Protein AF-A0A1R3TN05-F1 (afdb_monomer_lite)

Secondary structure (DSSP, 8-state):
----------------HHHHHHHHHHHHHHHHHHHHHHHH-S-HHHHHGGGTTT-----STT-HHHHHHHHHHHHHHHHHHH-HHHHHHHHHSGGGTT-TT---TTSGGGGGHHHHHHHHHH--TTTHHHHHHHHHHHHHHHHTT--HHHHHHHHHHHHHHHS----------SSSHHHHHTT--TTEEEEEEEEEEE-TTS-EEEEEEEEEEEE--PPP--

Sequence (222 aa):
MRGPNRDQPSYVIKTSPRLLRAREQAFESSLVGRLTAVIEAQNLCSVLDPLRQKIRMPTVAADAAIIENLVVIYAISQVLKLDRDQWNQFCLSEHWLKHRNRPRTNSNDSDHALVFVLRYAVADKSASSLTKRLNGLLQPFWASEEKAEQVSGLIIEKLKKKQPSRSSSWKIADQPAANELELITHRTSVTVKAIVHKDAKGKTVFEVKEIVASEVLEPPLL

Foldseek 3Di:
DDDDDDDDDDDDPPPDPVNVVVVVVVLLVVLVVLLVCLVPDPECVVSLVVLAQVAFDDQALVPSVNLSSLLSLVSNLVCLLVPLVNVQRQQPDPLCPPPPPGDDSPDNCSLVSSLNSQCRSDSDPPSPVRSVVSCVLCVVCSVVVPDSSCSSVVSSVVRVVPPPPPCLVPPAPDDDVVVVVVVDDPFKDKDWDWDWDADPVRDTHIYTDDIDIDGRPDDPDD

pLDDT: mean 76.18, std 19.57, range [32.34, 97.81]

Radius of gyration: 25.96 Å; chains: 1; bounding box: 74×54×62 Å

Structure (mmCIF, N/CA/C/O backbone):
data_AF-A0A1R3TN05-F1
#
_entry.id   AF-A0A1R3TN05-F1
#
loop_
_atom_site.group_PDB
_atom_site.id
_atom_site.type_symbol
_atom_site.label_atom_id
_atom_site.label_alt_id
_atom_site.label_comp_id
_atom_site.label_asym_id
_atom_site.label_entity_id
_atom_site.label_seq_id
_atom_site.pdbx_PDB_ins_code
_atom_site.Cartn_x
_atom_site.Cartn_y
_atom_site.Cartn_z
_atom_site.occupancy
_atom_site.B_iso_or_equiv
_atom_site.auth_seq_id
_atom_site.auth_comp_id
_atom_site.auth_asym_id
_atom_site.auth_atom_id
_atom_site.pdbx_PDB_model_num
ATOM 1 N N . MET A 1 1 ? -53.891 22.411 21.232 1.00 39.34 1 MET A N 1
ATOM 2 C CA . MET A 1 1 ? -53.940 21.500 20.068 1.00 39.34 1 MET A CA 1
ATOM 3 C C . MET A 1 1 ? -52.757 20.545 20.153 1.00 39.34 1 MET A C 1
ATOM 5 O O . MET A 1 1 ? -51.626 21.009 20.179 1.00 39.34 1 MET A O 1
ATOM 9 N N . ARG A 1 2 ? -53.023 19.241 20.306 1.00 42.88 2 ARG A N 1
ATOM 10 C CA . ARG A 1 2 ? -52.023 18.159 20.267 1.00 42.88 2 ARG A CA 1
ATOM 11 C C . ARG A 1 2 ? -51.780 17.776 18.802 1.00 42.88 2 ARG A C 1
ATOM 13 O O . ARG A 1 2 ? -52.751 17.548 18.090 1.00 42.88 2 ARG A O 1
ATOM 20 N N . GLY A 1 3 ? -50.519 17.695 18.381 1.00 36.06 3 GLY A N 1
ATOM 21 C CA . GLY A 1 3 ? -50.086 17.080 17.118 1.00 36.06 3 GLY A CA 1
ATOM 22 C C . GLY A 1 3 ? -49.180 15.873 17.416 1.00 36.06 3 GLY A C 1
ATOM 23 O O . GLY A 1 3 ? -48.493 15.905 18.437 1.00 36.06 3 GLY A O 1
ATOM 24 N N . PRO A 1 4 ? -49.222 14.793 16.615 1.00 41.59 4 PRO A N 1
ATOM 25 C CA . PRO A 1 4 ? -48.886 13.451 17.081 1.00 41.59 4 PRO A CA 1
ATOM 26 C C . PRO A 1 4 ? -47.390 13.121 17.076 1.00 41.59 4 PRO A C 1
ATOM 28 O O . PRO A 1 4 ? -46.626 13.546 16.208 1.00 41.59 4 PRO A O 1
ATOM 31 N N . ASN A 1 5 ? -47.045 12.274 18.050 1.00 44.34 5 ASN A N 1
ATOM 32 C CA . ASN A 1 5 ? -45.866 11.419 18.127 1.00 44.34 5 ASN A CA 1
ATOM 33 C C . ASN A 1 5 ? -45.513 10.812 16.762 1.00 44.34 5 ASN A C 1
ATOM 35 O O . ASN A 1 5 ? -46.341 10.149 16.138 1.00 44.34 5 ASN A O 1
ATOM 39 N N . ARG A 1 6 ? -44.256 10.977 16.339 1.00 36.84 6 ARG A N 1
ATOM 40 C CA . ARG A 1 6 ? -43.618 10.077 15.376 1.00 36.84 6 ARG A CA 1
ATOM 41 C C . ARG A 1 6 ? -42.700 9.151 16.157 1.00 36.84 6 ARG A C 1
ATOM 43 O O . ARG A 1 6 ? -41.563 9.512 16.451 1.00 36.84 6 ARG A O 1
ATOM 50 N N . ASP A 1 7 ? -43.218 7.973 16.477 1.00 41.41 7 ASP A N 1
ATOM 51 C CA . ASP A 1 7 ? -42.421 6.838 16.923 1.00 41.41 7 ASP A CA 1
ATOM 52 C C . ASP A 1 7 ? -41.475 6.434 15.785 1.00 41.41 7 ASP A C 1
ATOM 54 O O . ASP A 1 7 ? -41.876 5.806 14.804 1.00 41.41 7 ASP A O 1
ATOM 58 N N . GLN A 1 8 ? -40.209 6.843 15.880 1.00 32.34 8 GLN A N 1
ATOM 59 C CA . GLN A 1 8 ? -39.142 6.239 15.090 1.00 32.34 8 GLN A CA 1
ATOM 60 C C . GLN A 1 8 ? -38.574 5.056 15.879 1.00 32.34 8 GLN A C 1
ATOM 62 O O . GLN A 1 8 ? -38.028 5.267 16.964 1.00 32.34 8 GLN A O 1
ATOM 67 N N . PRO A 1 9 ? -38.665 3.818 15.363 1.00 34.19 9 PRO A N 1
ATOM 68 C CA . PRO A 1 9 ? -38.023 2.680 16.001 1.00 34.19 9 PRO A CA 1
ATOM 69 C C . PRO A 1 9 ? -36.499 2.860 15.971 1.00 34.19 9 PRO A C 1
ATOM 71 O O . PRO A 1 9 ? -35.892 3.040 14.913 1.00 34.19 9 PRO A O 1
ATOM 74 N N . SER A 1 10 ? -35.876 2.819 17.149 1.00 35.16 10 SER A N 1
ATOM 75 C CA . SER A 1 10 ? -34.425 2.803 17.304 1.00 35.16 10 SER A CA 1
ATOM 76 C C . SER A 1 10 ? -33.901 1.394 17.012 1.00 35.16 10 SER A C 1
ATOM 78 O O . SER A 1 10 ? -34.086 0.450 17.778 1.00 35.16 10 SER A O 1
ATOM 80 N N . TYR A 1 11 ? -33.241 1.227 15.869 1.00 32.59 11 TYR A N 1
ATOM 81 C CA . TYR A 1 11 ? -32.602 -0.039 15.518 1.00 32.59 11 TYR A CA 1
ATOM 82 C C . TYR A 1 11 ? -31.241 -0.150 16.211 1.00 32.59 11 TYR A C 1
ATOM 84 O O . TYR A 1 11 ? -30.282 0.536 15.853 1.00 32.59 11 TYR A O 1
ATOM 92 N N . VAL A 1 12 ? -31.136 -1.048 17.191 1.00 36.22 12 VAL A N 1
ATOM 93 C CA . VAL A 1 12 ? -29.846 -1.509 17.716 1.00 36.22 12 VAL A CA 1
ATOM 94 C C . VAL A 1 12 ? -29.271 -2.507 16.713 1.00 36.22 12 VAL A C 1
ATOM 96 O O . VAL A 1 12 ? -29.692 -3.662 16.659 1.00 36.22 12 VAL A O 1
ATOM 99 N N . ILE A 1 13 ? -28.299 -2.079 15.908 1.00 36.19 13 ILE A N 1
ATOM 100 C CA . ILE A 1 13 ? -27.554 -2.985 15.027 1.00 36.19 13 ILE A CA 1
ATOM 101 C C . ILE A 1 13 ? -26.603 -3.811 15.905 1.00 36.19 13 ILE A C 1
ATOM 103 O O . ILE A 1 13 ? -25.453 -3.440 16.129 1.00 36.19 13 ILE A O 1
ATOM 107 N N . LYS A 1 14 ? -27.087 -4.940 16.435 1.00 39.91 14 LYS A N 1
ATOM 108 C CA . LYS A 1 14 ? -26.228 -5.977 17.020 1.00 39.91 14 LYS A CA 1
ATOM 109 C C . LYS A 1 14 ? -25.514 -6.686 15.869 1.00 39.91 14 LYS A C 1
ATOM 111 O O . LYS A 1 14 ? -26.060 -7.604 15.262 1.00 39.91 14 LYS A O 1
ATOM 116 N N . THR A 1 15 ? -24.301 -6.259 15.526 1.00 46.59 15 THR A N 1
ATOM 117 C CA . THR A 1 15 ? -23.458 -7.013 14.588 1.00 46.59 15 THR A CA 1
ATOM 118 C C . THR A 1 15 ? -23.100 -8.357 15.213 1.00 46.59 15 THR A C 1
ATOM 120 O O . THR A 1 15 ? -22.356 -8.417 16.189 1.00 46.59 15 THR A O 1
ATOM 123 N N . SER A 1 16 ? -23.664 -9.434 14.664 1.00 54.81 16 SER A N 1
ATOM 124 C CA . SER A 1 16 ? -23.419 -10.803 15.118 1.00 54.81 16 SER A CA 1
ATOM 125 C C . SER A 1 16 ? -21.923 -11.153 15.036 1.00 54.81 16 SER A C 1
ATOM 127 O O . SER A 1 16 ? -21.315 -10.932 13.984 1.00 54.81 1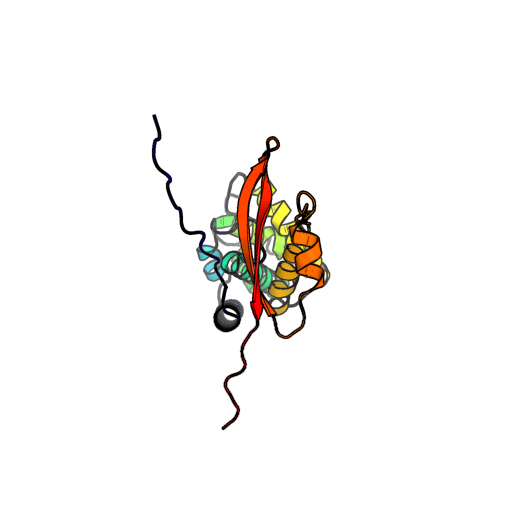6 SER A O 1
ATOM 129 N N . PRO A 1 17 ? -21.325 -11.765 16.077 1.00 61.34 17 PRO A N 1
ATOM 130 C CA . PRO A 1 17 ? -19.938 -12.241 16.052 1.00 61.34 17 PRO A CA 1
ATOM 131 C C . PRO A 1 17 ? -19.623 -13.172 14.872 1.00 61.34 17 PRO A C 1
ATOM 133 O O . PRO A 1 17 ? -18.497 -13.192 14.379 1.00 61.34 17 PRO A O 1
ATOM 136 N N . ARG A 1 18 ? -20.625 -13.909 14.372 1.00 57.47 18 ARG A N 1
ATOM 137 C CA . ARG A 1 18 ? -20.484 -14.760 13.179 1.00 57.47 18 ARG A CA 1
ATOM 138 C C . ARG A 1 18 ? -20.266 -13.942 11.903 1.00 57.47 18 ARG A C 1
ATOM 140 O O . ARG A 1 18 ? -19.459 -14.331 11.068 1.00 57.47 18 ARG A O 1
ATOM 147 N N . LEU A 1 19 ? -20.940 -12.798 11.776 1.00 62.56 19 LEU A N 1
ATOM 148 C CA . LEU A 1 19 ? -20.791 -11.900 10.626 1.00 62.56 19 LEU A CA 1
ATOM 149 C C . LEU A 1 19 ? -19.438 -11.182 10.636 1.00 62.56 19 LEU A C 1
ATOM 151 O O . LEU A 1 19 ? -18.873 -10.936 9.574 1.00 62.56 19 LEU A O 1
ATOM 155 N N . LEU A 1 20 ? -18.905 -10.875 11.823 1.00 61.31 20 LEU A N 1
ATOM 156 C CA . LEU A 1 20 ? -17.565 -10.300 11.965 1.00 61.31 20 LEU A CA 1
ATOM 157 C C . LEU A 1 20 ? -16.484 -11.288 11.507 1.00 61.31 20 LEU A C 1
ATOM 159 O O . LEU A 1 20 ? -15.690 -10.930 10.642 1.00 61.31 20 LEU A O 1
ATOM 163 N N . ARG A 1 21 ? -16.527 -12.546 11.973 1.00 67.00 21 ARG A N 1
ATOM 164 C CA . ARG A 1 21 ? -15.569 -13.581 11.538 1.00 67.00 21 ARG A CA 1
ATOM 165 C C . ARG A 1 21 ? -15.632 -13.866 10.039 1.00 67.00 21 ARG A C 1
ATOM 167 O O . ARG A 1 21 ? -14.596 -13.939 9.394 1.00 67.00 21 ARG A O 1
ATOM 174 N N . ALA A 1 22 ? -16.834 -13.998 9.473 1.00 66.12 22 ALA A N 1
ATOM 175 C CA . ALA A 1 22 ? -16.987 -14.238 8.037 1.00 66.12 22 ALA A CA 1
ATOM 176 C C . ALA A 1 22 ? -16.400 -13.089 7.199 1.00 66.12 22 ALA A C 1
ATOM 178 O O . ALA A 1 22 ? -15.800 -13.314 6.151 1.00 66.12 22 ALA A O 1
ATOM 179 N N . ARG A 1 23 ? -16.533 -11.847 7.682 1.00 65.94 23 ARG A N 1
ATOM 180 C CA . ARG A 1 23 ? -15.961 -10.666 7.033 1.00 65.94 23 ARG A CA 1
ATOM 181 C C . ARG A 1 23 ? -14.435 -10.621 7.136 1.00 65.94 23 ARG A C 1
ATOM 183 O O . ARG A 1 23 ? -13.794 -10.254 6.158 1.00 65.94 23 ARG A O 1
ATOM 190 N N . GLU A 1 24 ? -13.870 -10.979 8.284 1.00 70.94 24 GLU A N 1
ATOM 191 C CA . GLU A 1 24 ? -12.415 -11.082 8.477 1.00 70.94 24 GLU A CA 1
ATOM 192 C C . GLU A 1 24 ? -11.813 -12.162 7.566 1.00 70.94 24 GLU A C 1
ATOM 194 O O . GLU A 1 24 ? -10.861 -11.891 6.843 1.00 70.94 24 GLU A O 1
ATOM 199 N N . GLN A 1 25 ? -12.442 -13.336 7.480 1.00 72.50 25 GLN A N 1
ATOM 200 C CA . GLN A 1 25 ? -11.999 -14.414 6.586 1.00 72.50 25 GLN A CA 1
ATOM 201 C C . GLN A 1 25 ? -12.088 -14.036 5.101 1.00 72.50 25 GLN A C 1
ATOM 203 O O . GLN A 1 25 ? -11.191 -14.358 4.318 1.00 72.50 25 GLN A O 1
ATOM 208 N N . ALA A 1 26 ? -13.155 -13.338 4.696 1.00 71.62 26 ALA A N 1
ATOM 209 C CA . ALA A 1 26 ? -13.305 -12.851 3.326 1.00 71.62 26 ALA A CA 1
ATOM 210 C C . ALA A 1 26 ? -12.237 -11.803 2.969 1.00 71.62 26 ALA A C 1
ATOM 212 O O . ALA A 1 26 ? -11.702 -11.820 1.862 1.00 71.62 26 ALA A O 1
ATOM 213 N N . PHE A 1 27 ? -11.903 -10.924 3.916 1.00 75.25 27 PHE A N 1
ATOM 214 C CA . PHE A 1 27 ? -10.824 -9.947 3.780 1.00 75.25 27 PHE A CA 1
ATOM 215 C C . PHE A 1 27 ? -9.464 -10.628 3.613 1.00 75.25 27 PHE A C 1
ATOM 217 O O . PHE A 1 27 ? -8.733 -10.308 2.681 1.00 75.25 27 PHE A O 1
ATOM 224 N N . GLU A 1 28 ? -9.139 -11.595 4.471 1.00 75.50 28 GLU A N 1
ATOM 225 C CA . GLU A 1 28 ? -7.869 -12.325 4.401 1.00 75.50 28 GLU A CA 1
ATOM 226 C C . GLU A 1 28 ? -7.738 -13.084 3.079 1.00 75.50 28 GLU A C 1
ATOM 228 O O . GLU A 1 28 ? -6.718 -12.973 2.404 1.00 75.50 28 GLU A O 1
ATOM 233 N N . SER A 1 29 ? -8.801 -13.767 2.649 1.00 76.25 29 SER A N 1
ATOM 234 C CA . SER A 1 29 ? -8.817 -14.493 1.374 1.00 76.25 29 SER A CA 1
ATOM 235 C C . SER A 1 29 ? -8.650 -13.554 0.171 1.00 76.25 29 SER A C 1
ATOM 237 O O . SER A 1 29 ? -7.886 -13.852 -0.747 1.00 76.25 29 SER A O 1
ATOM 239 N N . SER A 1 30 ? -9.324 -12.395 0.191 1.00 87.00 30 SER A N 1
ATOM 240 C CA . SER A 1 30 ? -9.182 -11.343 -0.828 1.00 87.00 30 SER A CA 1
ATOM 241 C C . SER A 1 30 ? -7.752 -10.805 -0.876 1.00 87.00 30 SER A C 1
ATOM 243 O O . SER A 1 30 ? -7.142 -10.728 -1.944 1.00 87.00 30 SER A O 1
ATOM 245 N N . LEU A 1 31 ? -7.189 -10.463 0.285 1.00 88.06 31 LEU A N 1
ATOM 246 C CA . LEU A 1 31 ? -5.855 -9.890 0.388 1.00 88.06 31 LEU A CA 1
ATOM 247 C C . LEU A 1 31 ? -4.779 -10.870 -0.082 1.00 88.06 31 LEU A C 1
ATOM 249 O O . LEU A 1 31 ? -3.923 -10.475 -0.868 1.00 88.06 31 LEU A O 1
ATOM 253 N N . VAL A 1 32 ? -4.847 -12.136 0.338 1.00 89.00 32 VAL A N 1
ATOM 254 C CA . VAL A 1 32 ? -3.897 -13.176 -0.084 1.00 89.00 32 VAL A CA 1
ATOM 255 C C . VAL A 1 32 ? -3.900 -13.318 -1.603 1.00 89.00 32 VAL A C 1
ATOM 257 O O . VAL A 1 32 ? -2.842 -13.202 -2.213 1.00 89.00 32 VAL A O 1
ATOM 260 N N . GLY A 1 33 ? -5.073 -13.455 -2.234 1.00 90.00 33 GLY A N 1
ATOM 261 C CA . GLY A 1 33 ? -5.156 -13.568 -3.695 1.00 90.00 33 GLY A CA 1
ATOM 262 C C . GLY A 1 33 ? -4.562 -12.358 -4.424 1.00 90.00 33 GLY A C 1
ATOM 263 O O . GLY A 1 33 ? -3.902 -12.500 -5.453 1.00 90.00 33 GLY A O 1
ATOM 264 N N . ARG A 1 34 ? -4.729 -11.154 -3.868 1.00 91.38 34 ARG A N 1
ATOM 265 C CA . ARG A 1 34 ? -4.145 -9.931 -4.434 1.00 91.38 34 ARG A CA 1
ATOM 266 C C . ARG A 1 34 ? -2.637 -9.832 -4.228 1.00 91.38 34 ARG A C 1
ATOM 268 O O . ARG A 1 34 ? -1.963 -9.308 -5.106 1.00 91.38 34 ARG A O 1
ATOM 275 N N . LEU A 1 35 ? -2.108 -10.313 -3.105 1.00 92.25 35 LEU A N 1
ATOM 276 C CA . LEU A 1 35 ? -0.665 -10.371 -2.864 1.00 92.25 35 LEU A CA 1
ATOM 277 C C . LEU A 1 35 ? 0.005 -11.419 -3.757 1.00 92.25 35 LEU A C 1
ATOM 279 O O . LEU A 1 35 ? 1.049 -11.132 -4.336 1.00 92.25 35 LEU A O 1
ATOM 283 N N . THR A 1 36 ? -0.628 -12.574 -3.967 1.00 91.44 36 THR A N 1
ATOM 284 C CA . THR A 1 36 ? -0.182 -13.558 -4.964 1.00 91.44 36 THR A CA 1
ATOM 285 C C . THR A 1 36 ? -0.119 -12.933 -6.356 1.00 91.44 36 THR A C 1
ATOM 287 O O . THR A 1 36 ? 0.913 -13.023 -7.014 1.00 91.44 36 THR A O 1
ATOM 290 N N . ALA A 1 37 ? -1.154 -12.189 -6.762 1.00 91.50 37 ALA A N 1
ATOM 291 C CA . ALA A 1 37 ? -1.154 -11.486 -8.045 1.00 91.50 37 ALA A CA 1
ATOM 292 C C . ALA A 1 37 ? -0.028 -10.441 -8.175 1.00 91.50 37 ALA A C 1
ATOM 294 O O . ALA A 1 37 ? 0.436 -10.195 -9.282 1.00 91.50 37 ALA A O 1
ATOM 295 N N . VAL A 1 38 ? 0.425 -9.825 -7.074 1.00 93.25 38 VAL A N 1
ATOM 296 C CA . VAL A 1 38 ? 1.596 -8.927 -7.079 1.00 93.25 38 VAL A CA 1
ATOM 297 C C . VAL A 1 38 ? 2.883 -9.707 -7.340 1.00 93.25 38 VAL A C 1
ATOM 299 O O . VAL A 1 38 ? 3.709 -9.252 -8.122 1.00 93.25 38 VAL A O 1
ATOM 302 N N . ILE A 1 39 ? 3.051 -10.867 -6.704 1.00 91.31 39 ILE A N 1
ATOM 303 C CA . ILE A 1 39 ? 4.251 -11.706 -6.845 1.00 91.31 39 ILE A CA 1
ATOM 304 C C . ILE A 1 39 ? 4.341 -12.308 -8.253 1.00 91.31 39 ILE A C 1
ATOM 306 O O . ILE A 1 39 ? 5.420 -12.376 -8.830 1.00 91.31 39 ILE A O 1
ATOM 310 N N . GLU A 1 40 ? 3.209 -12.729 -8.816 1.00 92.50 40 GLU A N 1
ATOM 311 C CA . GLU A 1 40 ? 3.137 -13.355 -10.142 1.00 92.50 40 GLU A CA 1
ATOM 312 C C . GLU A 1 40 ? 3.124 -12.339 -11.297 1.00 92.50 40 GLU A C 1
ATOM 314 O O . GLU A 1 40 ? 3.243 -12.716 -12.467 1.00 92.50 40 GLU A O 1
ATOM 319 N N . ALA A 1 41 ? 2.960 -11.047 -11.001 1.00 91.88 41 ALA A N 1
ATOM 320 C CA . ALA A 1 41 ? 2.857 -10.022 -12.026 1.00 91.88 41 ALA A CA 1
ATOM 321 C C . ALA A 1 41 ? 4.178 -9.843 -12.781 1.00 91.88 41 ALA A C 1
ATOM 323 O O . ALA A 1 41 ? 5.196 -9.442 -12.226 1.00 91.88 41 ALA A O 1
ATOM 324 N N . GLN A 1 42 ? 4.119 -10.018 -14.101 1.00 89.81 42 GLN A N 1
ATOM 325 C CA . GLN A 1 42 ? 5.236 -9.697 -14.994 1.00 89.81 42 GLN A CA 1
ATOM 326 C C . GLN A 1 42 ? 5.478 -8.187 -15.117 1.00 89.81 42 GLN A C 1
ATOM 328 O O . GLN A 1 42 ? 6.584 -7.777 -15.459 1.00 89.81 42 GLN A O 1
ATOM 333 N N . ASN A 1 43 ? 4.456 -7.370 -14.843 1.00 92.12 43 ASN A N 1
ATOM 334 C CA . ASN A 1 43 ? 4.532 -5.914 -14.854 1.00 92.12 43 ASN A CA 1
ATOM 335 C C . ASN A 1 43 ? 3.676 -5.334 -13.721 1.00 92.12 43 ASN A C 1
ATOM 337 O O . ASN A 1 43 ? 2.446 -5.351 -13.776 1.00 92.12 43 ASN A O 1
ATOM 341 N N . LEU A 1 44 ? 4.312 -4.758 -12.704 1.00 94.25 44 LEU A N 1
ATOM 342 C CA . LEU A 1 44 ? 3.597 -4.206 -11.549 1.00 94.25 44 LEU A CA 1
ATOM 343 C C . LEU A 1 44 ? 2.727 -2.981 -11.877 1.00 94.25 44 LEU A C 1
ATOM 345 O O . LEU A 1 44 ? 1.785 -2.689 -11.134 1.00 94.25 44 LEU A O 1
ATOM 349 N N . CYS A 1 45 ? 2.961 -2.281 -12.994 1.00 93.50 45 CYS A N 1
ATOM 350 C CA . CYS A 1 45 ? 2.075 -1.196 -13.426 1.00 93.50 45 CYS A CA 1
ATOM 351 C C . CYS A 1 45 ? 0.658 -1.697 -13.729 1.00 93.50 45 CYS A C 1
ATOM 353 O O . CYS A 1 45 ? -0.294 -1.010 -13.365 1.00 93.50 45 CYS A O 1
ATOM 355 N N . SER A 1 46 ? 0.484 -2.906 -14.282 1.00 92.94 46 SER A N 1
ATOM 356 C CA . SER A 1 46 ? -0.858 -3.445 -14.562 1.00 92.94 46 SER A CA 1
ATOM 357 C C . SER A 1 46 ? -1.645 -3.762 -13.288 1.00 92.94 46 SER A C 1
ATOM 359 O O . SER A 1 46 ? -2.875 -3.758 -13.304 1.00 92.94 46 SER A O 1
ATOM 361 N N . VAL A 1 47 ? -0.950 -4.002 -12.172 1.00 93.94 47 VAL A N 1
ATOM 362 C CA . VAL A 1 47 ? -1.564 -4.171 -10.846 1.00 93.94 47 VAL A CA 1
ATOM 363 C C . VAL A 1 47 ? -1.873 -2.813 -10.202 1.00 93.94 47 VAL A C 1
ATOM 365 O O . VAL A 1 47 ? -2.880 -2.668 -9.503 1.00 93.94 47 VAL A O 1
ATOM 368 N N . LEU A 1 48 ? -1.043 -1.794 -10.452 1.00 92.81 48 LEU A N 1
ATOM 369 C CA . LEU A 1 48 ? -1.235 -0.434 -9.936 1.00 92.81 48 LEU A CA 1
ATOM 370 C C . LEU A 1 48 ? -2.316 0.358 -10.672 1.00 92.81 48 LEU A C 1
ATOM 372 O O . LEU A 1 48 ? -3.017 1.148 -10.038 1.00 92.81 48 LEU A O 1
ATOM 376 N N . ASP A 1 49 ? -2.461 0.187 -11.983 1.00 92.75 49 ASP A N 1
ATOM 377 C CA . ASP A 1 49 ? -3.385 0.980 -12.797 1.00 92.75 49 ASP A CA 1
ATOM 378 C C . ASP A 1 49 ? -4.838 0.929 -12.292 1.00 92.75 49 ASP A C 1
ATOM 380 O O . ASP A 1 49 ? -5.438 1.995 -12.118 1.00 92.75 49 ASP A O 1
ATOM 384 N N . PRO A 1 50 ? -5.402 -0.240 -11.923 1.00 91.94 50 PRO A N 1
ATOM 385 C CA . PRO A 1 50 ? -6.737 -0.315 -11.334 1.00 91.94 50 PRO A CA 1
ATOM 386 C C . PRO A 1 50 ? -6.892 0.433 -10.005 1.00 91.94 50 PRO A C 1
ATOM 388 O O . PRO A 1 50 ? -8.028 0.715 -9.613 1.00 91.94 50 PRO A O 1
ATOM 391 N N . LEU A 1 51 ? -5.794 0.725 -9.299 1.00 91.19 51 LEU A N 1
ATOM 392 C CA . LEU A 1 51 ? -5.774 1.444 -8.021 1.00 91.19 51 LEU A CA 1
ATOM 393 C C . LEU A 1 51 ? -5.662 2.956 -8.182 1.00 91.19 51 LEU A C 1
ATOM 395 O O . LEU A 1 51 ? -5.932 3.689 -7.225 1.00 91.19 51 LEU A O 1
ATOM 399 N N . ARG A 1 52 ? -5.298 3.433 -9.375 1.00 89.81 52 ARG A N 1
ATOM 400 C CA . ARG A 1 52 ? -5.107 4.859 -9.624 1.00 89.81 52 ARG A CA 1
ATOM 401 C C . ARG A 1 52 ? -6.373 5.645 -9.306 1.00 89.81 52 ARG A C 1
ATOM 403 O O . ARG A 1 52 ? -7.474 5.249 -9.676 1.00 89.81 52 ARG A O 1
ATOM 410 N N . GLN A 1 53 ? -6.206 6.753 -8.586 1.00 85.88 53 GLN A N 1
ATOM 411 C CA . GLN A 1 53 ? -7.272 7.674 -8.163 1.00 85.88 53 GLN A CA 1
ATOM 412 C C . GLN A 1 53 ? -8.343 7.064 -7.235 1.00 85.88 53 GLN A C 1
ATOM 414 O O . GLN A 1 53 ? -9.255 7.769 -6.808 1.00 85.88 53 GLN A O 1
ATOM 419 N N . LYS A 1 54 ? -8.231 5.782 -6.858 1.00 87.19 54 LYS A N 1
ATOM 420 C CA . LYS A 1 54 ? -9.129 5.118 -5.892 1.00 87.19 54 LYS A CA 1
ATOM 421 C C . LYS A 1 54 ? -8.592 5.147 -4.462 1.00 87.19 54 LYS A C 1
ATOM 423 O O . LYS A 1 54 ? -9.291 4.763 -3.524 1.00 87.19 54 LYS A O 1
ATOM 428 N N . ILE A 1 55 ? -7.348 5.587 -4.285 1.00 90.00 55 ILE A N 1
ATOM 429 C CA . ILE A 1 55 ? -6.698 5.645 -2.980 1.00 90.00 55 ILE A CA 1
ATOM 430 C C . ILE A 1 55 ? -7.124 6.900 -2.231 1.00 90.00 55 ILE A C 1
ATOM 432 O O . ILE A 1 55 ? -7.051 8.016 -2.738 1.00 90.00 55 ILE A O 1
ATOM 436 N N . ARG A 1 56 ? -7.513 6.709 -0.973 1.00 90.69 56 ARG A N 1
ATOM 437 C CA . ARG A 1 56 ? -7.803 7.779 -0.019 1.00 90.69 56 ARG A CA 1
ATOM 438 C C . ARG A 1 56 ? -7.264 7.396 1.355 1.00 90.69 56 ARG A C 1
ATOM 440 O O . ARG A 1 56 ? -6.915 6.244 1.593 1.00 90.69 56 ARG A O 1
ATOM 447 N N . MET A 1 57 ? -7.187 8.364 2.262 1.00 90.56 57 MET A N 1
ATOM 448 C CA . MET A 1 57 ? -6.763 8.093 3.635 1.00 90.56 57 MET A CA 1
ATOM 449 C C . MET A 1 57 ? -7.833 7.251 4.355 1.00 90.56 57 MET A C 1
ATOM 451 O O . MET A 1 57 ? -8.992 7.674 4.361 1.00 90.56 57 MET A O 1
ATOM 455 N N . PRO A 1 58 ? -7.484 6.117 4.989 1.00 90.62 58 PRO A N 1
ATOM 456 C CA . PRO A 1 58 ? -8.424 5.387 5.827 1.00 90.62 58 PRO A CA 1
ATOM 457 C C . PRO A 1 58 ? -8.767 6.236 7.055 1.00 90.62 58 PRO A C 1
ATOM 459 O O . PRO A 1 58 ? -7.890 6.843 7.680 1.00 90.62 58 PRO A O 1
ATOM 462 N N . THR A 1 59 ? -10.054 6.308 7.376 1.00 85.75 59 THR A N 1
ATOM 463 C CA . THR A 1 59 ? -10.574 7.123 8.485 1.00 85.75 59 THR A CA 1
ATOM 464 C C . THR A 1 59 ? -10.955 6.276 9.687 1.00 85.75 59 THR A C 1
ATOM 466 O O . THR A 1 59 ? -10.854 6.739 10.823 1.00 85.75 59 THR A O 1
ATOM 469 N N . VAL A 1 60 ? -11.345 5.025 9.447 1.00 85.88 60 VAL A N 1
ATOM 470 C CA . VAL A 1 60 ? -11.742 4.067 10.476 1.00 85.88 60 VAL A CA 1
ATOM 471 C C . VAL A 1 60 ? -11.180 2.685 10.167 1.00 85.88 60 VAL A C 1
ATOM 473 O O . VAL A 1 60 ? -10.928 2.340 9.018 1.00 85.88 60 VAL A O 1
ATOM 476 N N . ALA A 1 61 ? -11.035 1.854 11.199 1.00 82.69 61 ALA A N 1
ATOM 477 C CA . ALA A 1 61 ? -10.582 0.469 11.056 1.00 82.69 61 ALA A CA 1
ATOM 478 C C . ALA A 1 61 ? -11.501 -0.402 10.171 1.00 82.69 61 ALA A C 1
ATOM 480 O O . ALA A 1 61 ? -11.071 -1.434 9.674 1.00 82.69 61 ALA A O 1
ATOM 481 N N . ALA A 1 62 ? -12.756 0.011 9.965 1.00 81.00 62 ALA A N 1
ATOM 482 C CA . ALA A 1 62 ? -13.722 -0.697 9.126 1.00 81.00 62 ALA A CA 1
ATOM 483 C C . ALA A 1 62 ? -13.529 -0.466 7.612 1.00 81.00 62 ALA A C 1
ATOM 485 O O . ALA A 1 62 ? -14.218 -1.111 6.815 1.00 81.00 62 ALA A O 1
ATOM 486 N N . ASP A 1 63 ? -12.607 0.420 7.212 1.00 87.69 63 ASP A N 1
ATOM 487 C CA . ASP A 1 63 ? -12.295 0.764 5.818 1.00 87.69 63 ASP A CA 1
ATOM 488 C C . ASP A 1 63 ? -11.483 -0.344 5.103 1.00 87.69 63 ASP A C 1
ATOM 490 O O . ASP A 1 63 ? -10.454 -0.085 4.480 1.00 87.69 63 ASP A O 1
ATOM 494 N N . ALA A 1 64 ? -11.958 -1.588 5.181 1.00 86.81 64 ALA A N 1
ATOM 495 C CA . ALA A 1 64 ? -11.288 -2.803 4.717 1.00 86.81 64 ALA A CA 1
ATOM 496 C C . ALA A 1 64 ? -10.709 -2.676 3.295 1.00 86.81 64 ALA A C 1
ATOM 498 O O . ALA A 1 64 ? -9.501 -2.778 3.119 1.00 86.81 64 ALA A O 1
ATOM 499 N N . ALA A 1 65 ? -11.527 -2.316 2.302 1.00 89.50 65 ALA A N 1
ATOM 500 C CA . ALA A 1 65 ? -11.073 -2.195 0.913 1.00 89.50 65 ALA A CA 1
ATOM 501 C C . ALA A 1 65 ? -9.971 -1.133 0.709 1.00 89.50 65 ALA A C 1
ATOM 503 O O . ALA A 1 65 ? -9.089 -1.294 -0.134 1.00 89.50 65 ALA A O 1
ATOM 504 N N . ILE A 1 66 ? -9.998 -0.036 1.478 1.00 91.81 66 ILE A N 1
ATOM 505 C CA . ILE A 1 66 ? -8.951 0.996 1.414 1.00 91.81 66 ILE A CA 1
ATOM 506 C C . ILE A 1 66 ? -7.659 0.447 2.010 1.00 91.81 66 ILE A C 1
ATOM 508 O O . ILE A 1 66 ? -6.591 0.644 1.438 1.00 91.81 66 ILE A O 1
ATOM 512 N N . ILE A 1 67 ? -7.765 -0.237 3.150 1.00 93.31 67 ILE A N 1
ATOM 513 C CA . ILE A 1 67 ? -6.627 -0.842 3.839 1.00 93.31 67 ILE A CA 1
ATOM 514 C C . ILE A 1 67 ? -5.986 -1.908 2.943 1.00 93.31 67 ILE A C 1
ATOM 516 O O . ILE A 1 67 ? -4.777 -1.854 2.751 1.00 93.31 67 ILE A O 1
ATOM 520 N N . GLU A 1 68 ? -6.768 -2.784 2.304 1.00 93.38 68 GLU A N 1
ATOM 521 C CA . GLU A 1 68 ? -6.253 -3.750 1.316 1.00 93.38 68 GLU A CA 1
ATOM 522 C C . GLU A 1 68 ? -5.500 -3.054 0.182 1.00 93.38 68 GLU A C 1
ATOM 524 O O . GLU A 1 68 ? -4.392 -3.451 -0.164 1.00 93.38 68 GLU A O 1
ATOM 529 N N . ASN A 1 69 ? -6.064 -1.984 -0.386 1.00 94.81 69 ASN A N 1
ATOM 530 C CA . ASN A 1 69 ? -5.407 -1.250 -1.467 1.00 94.81 69 ASN A CA 1
ATOM 531 C C . ASN A 1 69 ? -4.074 -0.632 -1.029 1.00 94.81 69 ASN A C 1
ATOM 533 O O . ASN A 1 69 ? -3.124 -0.618 -1.809 1.00 94.81 69 ASN A O 1
ATOM 537 N N . LEU A 1 70 ? -3.988 -0.136 0.208 1.00 95.44 70 LEU A N 1
ATOM 538 C CA . LEU A 1 70 ? -2.736 0.375 0.764 1.00 95.44 70 LEU A CA 1
ATOM 539 C C . LEU A 1 70 ? -1.710 -0.732 0.993 1.00 95.44 70 LEU A C 1
ATOM 541 O O . LEU A 1 70 ? -0.529 -0.509 0.742 1.00 95.44 70 LEU A O 1
ATOM 545 N N . VAL A 1 71 ? -2.148 -1.911 1.431 1.00 96.25 71 VAL A N 1
ATOM 546 C CA . VAL A 1 71 ? -1.270 -3.073 1.609 1.00 96.25 71 VAL A CA 1
ATOM 547 C C . VAL A 1 71 ? -0.735 -3.557 0.264 1.00 96.25 71 VAL A C 1
ATOM 549 O O . VAL A 1 71 ? 0.459 -3.798 0.144 1.00 96.25 71 VAL A O 1
ATOM 552 N N . VAL A 1 72 ? -1.570 -3.610 -0.775 1.00 96.06 72 VAL A N 1
ATOM 553 C CA . VAL A 1 72 ? -1.122 -3.949 -2.135 1.00 96.06 72 VAL A CA 1
ATOM 554 C C . VAL A 1 72 ? -0.113 -2.924 -2.658 1.00 96.06 72 VAL A C 1
ATOM 556 O O . VAL A 1 72 ? 0.922 -3.307 -3.190 1.00 96.06 72 VAL A O 1
ATOM 559 N N . ILE A 1 73 ? -0.351 -1.626 -2.450 1.00 96.75 73 ILE A N 1
ATOM 560 C CA . ILE A 1 73 ? 0.622 -0.573 -2.792 1.00 96.75 73 ILE A CA 1
ATOM 561 C C . ILE A 1 73 ? 1.946 -0.770 -2.053 1.00 96.75 73 ILE A C 1
ATOM 563 O O . ILE A 1 73 ? 3.015 -0.617 -2.644 1.00 96.75 73 ILE A O 1
ATOM 567 N N . TYR A 1 74 ? 1.882 -1.106 -0.767 1.00 97.81 74 TYR A N 1
ATOM 568 C CA . TYR A 1 74 ? 3.060 -1.375 0.042 1.00 97.81 74 TYR A CA 1
ATOM 569 C C . TYR A 1 74 ? 3.832 -2.598 -0.479 1.00 97.81 74 TYR A C 1
ATOM 571 O O . TYR A 1 74 ? 5.036 -2.496 -0.697 1.00 97.81 74 TYR A O 1
ATOM 579 N N . ALA A 1 75 ? 3.144 -3.703 -0.781 1.00 97.19 75 ALA A N 1
ATOM 580 C CA . ALA A 1 75 ? 3.739 -4.910 -1.355 1.00 97.19 75 ALA A CA 1
ATOM 581 C C . ALA A 1 75 ? 4.431 -4.627 -2.695 1.00 97.19 75 ALA A C 1
ATOM 583 O O . ALA A 1 75 ? 5.595 -4.968 -2.879 1.00 97.19 75 ALA A O 1
ATOM 584 N N . ILE A 1 76 ? 3.754 -3.917 -3.602 1.00 97.56 76 ILE A N 1
ATOM 585 C CA . ILE A 1 76 ? 4.322 -3.502 -4.892 1.00 97.56 76 ILE A CA 1
ATOM 586 C C . ILE A 1 76 ? 5.583 -2.659 -4.681 1.00 97.56 76 ILE A C 1
ATOM 588 O O . ILE A 1 76 ? 6.574 -2.841 -5.380 1.00 97.56 76 ILE A O 1
ATOM 592 N N . SER A 1 77 ? 5.576 -1.769 -3.687 1.00 97.38 77 SER A N 1
ATOM 593 C CA . SER A 1 77 ? 6.749 -0.960 -3.349 1.00 97.38 77 SER A CA 1
ATOM 594 C C . SER A 1 77 ? 7.925 -1.821 -2.883 1.00 97.38 77 SER A C 1
ATOM 596 O O . SER A 1 77 ? 9.058 -1.537 -3.258 1.00 97.38 77 SER A O 1
ATOM 598 N N . GLN A 1 78 ? 7.671 -2.877 -2.101 1.00 96.44 78 GLN A N 1
ATOM 599 C CA . GLN A 1 78 ? 8.711 -3.814 -1.664 1.00 96.44 78 GLN A CA 1
ATOM 600 C C . GLN A 1 78 ? 9.300 -4.588 -2.842 1.00 96.44 78 GLN A C 1
ATOM 602 O O . GLN A 1 78 ? 10.522 -4.647 -2.963 1.00 96.44 78 GLN A O 1
ATOM 607 N N . VAL A 1 79 ? 8.459 -5.110 -3.742 1.00 96.00 79 VAL A N 1
ATOM 608 C CA . VAL A 1 79 ? 8.946 -5.796 -4.950 1.00 96.00 79 VAL A CA 1
ATOM 609 C C . VAL A 1 79 ? 9.790 -4.843 -5.792 1.00 96.00 79 VAL A C 1
ATOM 611 O O . VAL A 1 79 ? 10.900 -5.189 -6.161 1.00 96.00 79 VAL A O 1
ATOM 614 N N . LEU A 1 80 ? 9.339 -3.604 -6.001 1.00 95.62 80 LEU A N 1
ATOM 615 C CA . LEU A 1 80 ? 10.089 -2.589 -6.749 1.00 95.62 80 LEU A CA 1
ATOM 616 C C . LEU A 1 80 ? 11.423 -2.179 -6.103 1.00 95.62 80 LEU A C 1
ATOM 618 O O . LEU A 1 80 ? 12.331 -1.757 -6.814 1.00 95.62 80 LEU A O 1
ATOM 622 N N . LYS A 1 81 ? 11.557 -2.272 -4.775 1.00 95.06 81 LYS A N 1
ATOM 623 C CA . LYS A 1 81 ? 12.838 -2.042 -4.085 1.00 95.06 81 LYS A CA 1
ATOM 624 C C . LYS A 1 81 ? 13.831 -3.176 -4.365 1.00 95.06 81 LYS A C 1
ATOM 626 O O . LYS A 1 81 ? 15.025 -2.913 -4.478 1.00 95.06 81 LYS A O 1
ATOM 631 N N . LEU A 1 82 ? 13.343 -4.415 -4.445 1.00 93.38 82 LEU A N 1
ATOM 632 C CA . LEU A 1 82 ? 14.162 -5.630 -4.517 1.00 93.38 82 LEU A CA 1
ATOM 633 C C . LEU A 1 82 ? 14.433 -6.105 -5.954 1.00 93.38 82 LEU A C 1
ATOM 635 O O . LEU A 1 82 ? 15.499 -6.655 -6.223 1.00 93.38 82 LEU A O 1
ATOM 639 N N . ASP A 1 83 ? 13.490 -5.893 -6.868 1.00 94.12 83 ASP A N 1
ATOM 640 C CA . ASP A 1 83 ? 13.547 -6.331 -8.260 1.00 94.12 83 ASP A CA 1
ATOM 641 C C . ASP A 1 83 ? 13.861 -5.147 -9.186 1.00 94.12 83 ASP A C 1
ATOM 643 O O . ASP A 1 83 ? 13.042 -4.253 -9.433 1.00 94.12 83 ASP A O 1
ATOM 647 N N . ARG A 1 84 ? 15.085 -5.160 -9.723 1.00 92.69 84 ARG A N 1
ATOM 648 C CA . ARG A 1 84 ? 15.596 -4.108 -10.604 1.00 92.69 84 ARG A CA 1
ATOM 649 C C . ARG A 1 84 ? 14.867 -4.056 -11.945 1.00 92.69 84 ARG A C 1
ATOM 651 O O . ARG A 1 84 ? 14.718 -2.968 -12.503 1.00 92.69 84 ARG A O 1
ATOM 658 N N . ASP A 1 85 ? 14.419 -5.188 -12.471 1.00 93.44 85 ASP A N 1
ATOM 659 C CA . ASP A 1 85 ? 13.745 -5.232 -13.766 1.00 93.44 85 ASP A CA 1
ATOM 660 C C . ASP A 1 85 ? 12.336 -4.658 -13.643 1.00 93.44 85 ASP A C 1
ATOM 662 O O . ASP A 1 85 ? 11.947 -3.806 -14.450 1.00 93.44 85 ASP A O 1
ATOM 666 N N . GLN A 1 86 ? 11.620 -5.002 -12.570 1.00 95.25 86 GLN A N 1
ATOM 667 C CA . GLN A 1 86 ? 10.342 -4.367 -12.239 1.00 95.25 86 GLN A CA 1
ATOM 668 C C . GLN A 1 86 ? 10.508 -2.862 -11.994 1.00 95.25 86 GLN A C 1
ATOM 670 O O . GLN A 1 86 ? 9.712 -2.062 -12.496 1.00 95.25 86 GLN A O 1
ATOM 675 N N . TRP A 1 87 ? 11.565 -2.442 -11.287 1.00 96.12 87 TRP A N 1
ATOM 676 C CA . TRP A 1 87 ? 11.876 -1.021 -11.100 1.00 96.12 87 TRP A CA 1
ATOM 677 C C . TRP A 1 87 ? 12.094 -0.291 -12.426 1.00 96.12 87 TRP A C 1
ATOM 679 O O . TRP A 1 87 ? 11.552 0.800 -12.641 1.00 96.12 87 TRP A O 1
ATOM 689 N N . ASN A 1 88 ? 12.852 -0.896 -13.339 1.00 94.75 88 ASN A N 1
ATOM 690 C CA . ASN A 1 88 ? 13.121 -0.325 -14.651 1.00 94.75 88 ASN A CA 1
ATOM 691 C C . ASN A 1 88 ? 11.835 -0.160 -15.465 1.00 94.75 88 ASN A C 1
ATOM 693 O O . ASN A 1 88 ? 11.591 0.924 -16.000 1.00 94.75 88 ASN A O 1
ATOM 697 N N . GLN A 1 89 ? 10.985 -1.188 -15.509 1.00 94.31 89 GLN A N 1
ATOM 698 C CA . GLN A 1 89 ? 9.684 -1.113 -16.176 1.00 94.31 89 GLN A CA 1
ATOM 699 C C . GLN A 1 89 ? 8.805 -0.013 -15.571 1.00 94.31 89 GLN A C 1
ATOM 701 O O . GLN A 1 89 ? 8.240 0.807 -16.298 1.00 94.31 89 GLN A O 1
ATOM 706 N N . PHE A 1 90 ? 8.753 0.070 -14.239 1.00 95.69 90 PHE A N 1
ATOM 707 C CA . PHE A 1 90 ? 7.996 1.101 -13.537 1.00 95.69 90 PHE A CA 1
ATOM 708 C C . PHE A 1 90 ? 8.477 2.514 -13.891 1.00 95.69 90 PHE A C 1
ATOM 710 O O . PHE A 1 90 ? 7.650 3.386 -14.178 1.00 95.69 90 PHE A O 1
ATOM 717 N N . CYS A 1 91 ? 9.796 2.741 -13.935 1.00 94.62 91 CYS A N 1
ATOM 718 C CA . CYS A 1 91 ? 10.398 4.022 -14.323 1.00 94.62 91 CYS A CA 1
ATOM 719 C C . CYS A 1 91 ? 10.087 4.427 -15.767 1.00 94.62 91 CYS A C 1
ATOM 721 O O . CYS A 1 91 ? 9.943 5.618 -16.054 1.00 94.62 91 CYS A O 1
ATOM 723 N N . LEU A 1 92 ? 9.996 3.448 -16.667 1.00 93.25 92 LEU A N 1
ATOM 724 C CA . LEU A 1 92 ? 9.745 3.651 -18.094 1.00 93.25 92 LEU A CA 1
ATOM 725 C C . LEU A 1 92 ? 8.254 3.736 -18.448 1.00 93.25 92 LEU A C 1
ATOM 727 O O . LEU A 1 92 ? 7.925 4.010 -19.601 1.00 93.25 92 LEU A O 1
ATOM 731 N N . SER A 1 93 ? 7.350 3.542 -17.483 1.00 92.38 93 SER A N 1
ATOM 732 C CA . SER A 1 93 ? 5.910 3.622 -17.733 1.00 92.38 93 SER A CA 1
ATOM 733 C C . SER A 1 93 ? 5.482 4.991 -18.280 1.00 92.38 93 SER A C 1
ATOM 735 O O . SER A 1 93 ? 5.978 6.046 -17.867 1.00 92.38 93 SER A O 1
ATOM 737 N N . GLU A 1 94 ? 4.498 4.987 -19.187 1.00 90.94 94 GLU A N 1
ATOM 738 C CA . GLU A 1 94 ? 4.004 6.198 -19.863 1.00 90.94 94 GLU A CA 1
ATOM 739 C C . GLU A 1 94 ? 3.533 7.283 -18.888 1.00 90.94 94 GLU A C 1
ATOM 741 O O . GLU A 1 94 ? 3.630 8.480 -19.179 1.00 90.94 94 GLU A O 1
ATOM 746 N N . HIS A 1 95 ? 3.084 6.868 -17.698 1.00 89.00 95 HIS A N 1
ATOM 747 C CA . HIS A 1 95 ? 2.703 7.759 -16.609 1.00 89.00 95 HIS A CA 1
ATOM 748 C C . HIS A 1 95 ? 3.780 8.812 -16.323 1.00 89.00 95 HIS A C 1
ATOM 750 O O . HIS A 1 95 ? 3.459 9.974 -16.091 1.00 89.00 95 HIS A O 1
ATOM 756 N N . TRP A 1 96 ? 5.061 8.445 -16.376 1.00 90.56 96 TRP A N 1
ATOM 757 C CA . TRP A 1 96 ? 6.160 9.312 -15.961 1.00 90.56 96 TRP A CA 1
ATOM 758 C C . TRP A 1 96 ? 6.691 10.250 -17.049 1.00 90.56 96 TRP A C 1
ATOM 760 O O . TRP A 1 96 ? 7.486 11.141 -16.733 1.00 90.56 96 TRP A O 1
ATOM 770 N N . LEU A 1 97 ? 6.266 10.111 -18.310 1.00 86.00 97 LEU A N 1
ATOM 771 C CA . LEU A 1 97 ? 6.861 10.826 -19.450 1.00 86.00 97 LEU A CA 1
ATOM 772 C C . LEU A 1 97 ? 6.869 12.354 -19.283 1.00 86.00 97 LEU A C 1
ATOM 774 O O . LEU A 1 97 ? 7.824 13.009 -19.694 1.00 86.00 97 LEU A O 1
ATOM 778 N N . LYS A 1 98 ? 5.848 12.921 -18.629 1.00 84.00 98 LYS A N 1
ATOM 779 C CA . LYS A 1 98 ? 5.696 14.375 -18.416 1.00 84.00 98 LYS A CA 1
ATOM 780 C C . LYS A 1 98 ? 6.003 14.832 -16.983 1.00 84.00 98 LYS A C 1
ATOM 782 O O . LYS A 1 98 ? 5.759 15.986 -16.635 1.00 84.00 98 LYS A O 1
ATOM 787 N N . HIS A 1 99 ? 6.525 13.950 -16.129 1.00 85.19 99 HIS A N 1
ATOM 788 C CA . HIS A 1 99 ? 6.755 14.247 -14.715 1.00 85.19 99 HIS A CA 1
ATOM 789 C C . HIS A 1 99 ? 8.208 14.656 -14.452 1.00 85.19 99 HIS A C 1
ATOM 791 O O . HIS A 1 99 ? 9.127 13.851 -14.573 1.00 85.19 99 HIS A O 1
ATOM 797 N N . ARG A 1 100 ? 8.411 15.900 -13.991 1.00 83.12 100 ARG A N 1
ATOM 798 C CA . ARG A 1 100 ? 9.742 16.447 -13.652 1.00 83.12 100 ARG A CA 1
ATOM 799 C C . ARG A 1 100 ? 10.488 15.624 -12.591 1.00 83.12 100 ARG A C 1
ATOM 801 O O . ARG A 1 100 ? 11.695 15.452 -12.688 1.00 83.12 100 ARG A O 1
ATOM 808 N N . ASN A 1 101 ? 9.759 15.092 -11.608 1.00 85.88 101 ASN A N 1
ATOM 809 C CA . ASN A 1 101 ? 10.304 14.287 -10.509 1.00 85.88 101 ASN A CA 1
ATOM 810 C C . ASN A 1 101 ? 9.914 12.813 -10.677 1.00 85.88 101 ASN A C 1
ATOM 812 O O . ASN A 1 101 ? 9.278 12.246 -9.784 1.00 85.88 101 ASN A O 1
ATOM 816 N N . ARG A 1 102 ? 10.169 12.236 -11.852 1.00 90.25 102 ARG A N 1
ATOM 817 C CA . ARG A 1 102 ? 9.971 10.802 -12.101 1.00 90.25 102 ARG A CA 1
ATOM 818 C C . ARG A 1 102 ? 11.089 9.962 -11.460 1.00 90.25 102 ARG A C 1
ATOM 820 O O . ARG A 1 102 ? 12.197 10.490 -11.332 1.00 90.25 102 ARG A O 1
ATOM 827 N N . PRO A 1 103 ? 10.816 8.704 -11.074 1.00 93.25 103 PRO A N 1
ATOM 828 C CA . PRO A 1 103 ? 11.864 7.781 -10.643 1.00 93.25 103 PRO A CA 1
ATOM 829 C C . PRO A 1 103 ? 12.851 7.514 -11.792 1.00 93.25 103 PRO A C 1
ATOM 831 O O . PRO A 1 103 ? 12.491 7.651 -12.968 1.00 93.25 103 PRO A O 1
ATOM 834 N N . ARG A 1 104 ? 14.106 7.183 -11.467 1.00 93.12 104 ARG A N 1
ATOM 835 C CA . ARG A 1 104 ? 15.149 6.892 -12.465 1.00 93.12 104 ARG A CA 1
ATOM 836 C C . ARG A 1 104 ? 15.664 5.460 -12.320 1.00 93.12 104 ARG A C 1
ATOM 838 O O . ARG A 1 104 ? 15.747 4.916 -11.226 1.00 93.12 104 ARG A O 1
ATOM 845 N N . THR A 1 105 ? 16.062 4.877 -13.447 1.00 89.06 105 THR A N 1
ATOM 846 C CA . THR A 1 105 ? 16.522 3.480 -13.557 1.00 89.06 105 THR A CA 1
ATOM 847 C C . THR A 1 105 ? 17.917 3.237 -12.968 1.00 89.06 105 THR A C 1
ATOM 849 O O . THR A 1 105 ? 18.222 2.137 -12.522 1.00 89.06 105 THR A O 1
ATOM 852 N N . ASN A 1 106 ? 18.772 4.267 -12.959 1.00 79.56 106 ASN A N 1
ATOM 853 C CA . ASN A 1 106 ? 20.183 4.174 -12.556 1.00 79.56 106 ASN A CA 1
ATOM 854 C C . ASN A 1 106 ? 20.487 4.874 -11.217 1.00 79.56 106 ASN A C 1
ATOM 856 O O . ASN A 1 106 ? 21.649 5.135 -10.919 1.00 79.56 106 ASN A O 1
ATOM 860 N N . SER A 1 107 ? 19.466 5.252 -10.447 1.00 75.19 107 SER A N 1
ATOM 861 C CA . SER A 1 107 ? 19.617 5.901 -9.139 1.00 75.19 107 SER A CA 1
ATOM 862 C C . SER A 1 107 ? 19.181 4.968 -8.013 1.00 75.19 107 SER A C 1
ATOM 864 O O . SER A 1 107 ? 18.383 4.059 -8.226 1.00 75.19 107 SER A O 1
ATOM 866 N N . ASN A 1 108 ? 19.605 5.278 -6.785 1.00 86.50 108 ASN A N 1
ATOM 867 C CA . ASN A 1 108 ? 19.084 4.669 -5.552 1.00 86.50 108 ASN A CA 1
ATOM 868 C C . ASN A 1 108 ? 17.641 5.134 -5.235 1.00 86.50 108 ASN A C 1
ATOM 870 O O . ASN A 1 108 ? 17.207 5.174 -4.085 1.00 86.50 108 ASN A O 1
ATOM 874 N N . ASP A 1 109 ? 16.874 5.543 -6.251 1.00 89.88 109 ASP A N 1
ATOM 875 C CA . ASP A 1 109 ? 15.478 5.942 -6.084 1.00 89.88 109 ASP A CA 1
ATOM 876 C C . ASP A 1 109 ? 14.590 4.735 -5.733 1.00 89.88 109 ASP A C 1
ATOM 878 O O . ASP A 1 109 ? 13.507 4.936 -5.181 1.00 89.88 109 ASP A O 1
ATOM 882 N N . SER A 1 110 ? 15.043 3.499 -5.989 1.00 89.94 110 SER A N 1
ATOM 883 C CA . SER A 1 110 ? 14.353 2.267 -5.579 1.00 89.94 110 SER A CA 1
ATOM 884 C C . SER A 1 110 ? 14.230 2.144 -4.054 1.00 89.94 110 SER A C 1
ATOM 886 O O . SER A 1 110 ? 13.212 1.659 -3.562 1.00 89.94 110 SER A O 1
ATOM 888 N N . ASP A 1 111 ? 15.168 2.702 -3.277 1.00 91.19 111 ASP A N 1
ATOM 889 C CA . ASP A 1 111 ? 15.048 2.800 -1.809 1.00 91.19 111 ASP A CA 1
ATOM 890 C C . ASP A 1 111 ? 13.855 3.673 -1.379 1.00 91.19 111 ASP A C 1
ATOM 892 O O . ASP A 1 111 ? 13.310 3.539 -0.278 1.00 91.19 111 ASP A O 1
ATOM 896 N N . HIS A 1 112 ? 13.410 4.548 -2.283 1.00 93.50 112 HIS A N 1
ATOM 897 C CA . HIS A 1 112 ? 12.273 5.446 -2.126 1.00 93.50 112 HIS A CA 1
ATOM 898 C C . HIS A 1 112 ? 11.038 4.961 -2.904 1.00 93.50 112 HIS A C 1
ATOM 900 O O . HIS A 1 112 ? 10.103 5.745 -3.111 1.00 93.50 112 HIS A O 1
ATOM 906 N N . ALA A 1 113 ? 11.004 3.686 -3.323 1.00 95.69 113 ALA A N 1
ATOM 907 C CA . ALA A 1 113 ? 9.931 3.105 -4.132 1.00 95.69 113 ALA A CA 1
ATOM 908 C C . ALA A 1 113 ? 8.539 3.423 -3.571 1.00 95.69 113 ALA A C 1
ATOM 910 O O . ALA A 1 113 ? 7.670 3.865 -4.323 1.00 95.69 113 ALA A O 1
ATOM 911 N N . LEU A 1 114 ? 8.353 3.327 -2.249 1.00 96.81 114 LEU A N 1
ATOM 912 C CA . LEU A 1 114 ? 7.082 3.633 -1.585 1.00 96.81 114 LEU A CA 1
ATOM 913 C C . LEU A 1 114 ? 6.508 5.004 -1.971 1.00 96.81 114 LEU A C 1
ATOM 915 O O . LEU A 1 114 ? 5.327 5.126 -2.305 1.00 96.81 114 LEU A O 1
ATOM 919 N N . VAL A 1 115 ? 7.338 6.049 -1.967 1.00 94.75 115 VAL A N 1
ATOM 920 C CA . VAL A 1 115 ? 6.893 7.409 -2.296 1.00 94.75 115 VAL A CA 1
ATOM 921 C C . VAL A 1 115 ? 6.485 7.498 -3.764 1.00 94.75 115 VAL A C 1
ATOM 923 O O . VAL A 1 115 ? 5.481 8.137 -4.087 1.00 94.75 115 VAL A O 1
ATOM 926 N N . PHE A 1 116 ? 7.237 6.870 -4.668 1.00 95.00 116 PHE A N 1
ATOM 927 C CA . PHE A 1 116 ? 6.926 6.905 -6.096 1.00 95.00 116 PHE A CA 1
ATOM 928 C C . PHE A 1 116 ? 5.667 6.109 -6.437 1.00 95.00 116 PHE A C 1
ATOM 930 O O . PHE A 1 116 ? 4.838 6.611 -7.197 1.00 95.00 116 PHE A O 1
ATOM 937 N N . VAL A 1 117 ? 5.468 4.938 -5.832 1.00 95.88 117 VAL A N 1
ATOM 938 C CA . VAL A 1 117 ? 4.253 4.132 -6.011 1.00 95.88 117 VAL A CA 1
ATOM 939 C C . VAL A 1 117 ? 3.030 4.859 -5.457 1.00 95.88 117 VAL A C 1
ATOM 941 O O . VAL A 1 117 ? 1.997 4.912 -6.120 1.00 95.88 117 VAL A O 1
ATOM 944 N N . LEU A 1 118 ? 3.136 5.508 -4.293 1.00 94.94 118 LEU A N 1
ATOM 945 C CA . LEU A 1 118 ? 2.044 6.331 -3.763 1.00 94.94 118 LEU A CA 1
ATOM 946 C C . LEU A 1 118 ? 1.695 7.489 -4.703 1.00 94.94 118 LEU A C 1
ATOM 948 O O . LEU A 1 118 ? 0.519 7.742 -4.957 1.00 94.94 118 LEU A O 1
ATOM 952 N N . ARG A 1 119 ? 2.697 8.176 -5.263 1.00 92.62 119 ARG A N 1
ATOM 953 C CA . ARG A 1 119 ? 2.469 9.250 -6.246 1.00 92.62 119 ARG A CA 1
ATOM 954 C C . ARG A 1 119 ? 1.789 8.726 -7.506 1.00 92.62 119 ARG A C 1
ATOM 956 O O . ARG A 1 119 ? 0.868 9.375 -8.003 1.00 92.62 119 ARG A O 1
ATOM 963 N N . TYR A 1 120 ? 2.222 7.560 -7.975 1.00 92.88 120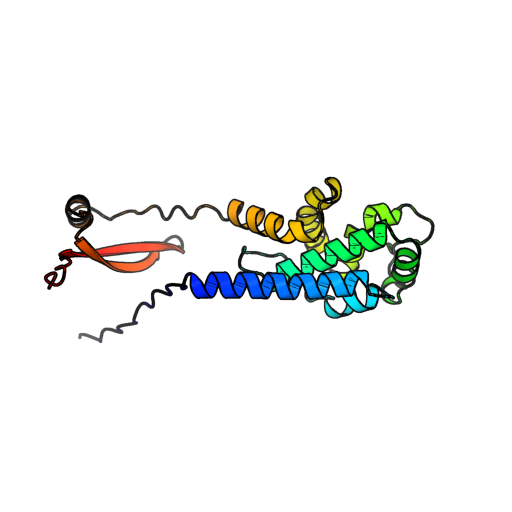 TYR A N 1
ATOM 964 C CA . TYR A 1 120 ? 1.629 6.871 -9.112 1.00 92.88 120 TYR A CA 1
ATOM 965 C C . TYR A 1 120 ? 0.157 6.533 -8.847 1.00 92.88 120 TYR A C 1
ATOM 967 O O . TYR A 1 120 ? -0.710 6.874 -9.646 1.00 92.88 120 TYR A O 1
ATOM 975 N N . ALA A 1 121 ? -0.148 5.928 -7.695 1.00 92.69 121 ALA A N 1
ATOM 976 C CA . ALA A 1 121 ? -1.496 5.497 -7.337 1.00 92.69 121 ALA A CA 1
ATOM 977 C C . ALA A 1 121 ? -2.447 6.667 -7.030 1.00 92.69 121 ALA A C 1
ATOM 979 O O . ALA A 1 121 ? -3.639 6.591 -7.320 1.00 92.69 121 ALA A O 1
ATOM 980 N N . VAL A 1 122 ? -1.963 7.778 -6.470 1.00 89.81 122 VAL A N 1
ATOM 981 C CA . VAL A 1 122 ? -2.820 8.952 -6.237 1.00 89.81 122 VAL A CA 1
ATOM 982 C C . VAL A 1 122 ? -3.142 9.675 -7.554 1.00 89.81 122 VAL A C 1
ATOM 984 O O . VAL A 1 122 ? -4.274 10.115 -7.727 1.00 89.81 122 VAL A O 1
ATOM 987 N N . ALA A 1 123 ? -2.194 9.747 -8.501 1.00 74.31 123 ALA A N 1
ATOM 988 C CA . ALA A 1 123 ? -2.404 10.234 -9.874 1.00 74.31 123 ALA A CA 1
ATOM 989 C C . ALA A 1 123 ? -3.144 11.592 -9.999 1.00 74.31 123 ALA A C 1
ATOM 991 O O . ALA A 1 123 ? -4.005 11.749 -10.869 1.00 74.31 123 ALA A O 1
ATOM 992 N N . ASP A 1 124 ? -2.798 12.578 -9.160 1.00 65.25 124 ASP A N 1
ATOM 993 C CA . ASP A 1 124 ? -3.430 13.909 -9.142 1.00 65.25 124 ASP A CA 1
ATOM 994 C C . ASP A 1 124 ? -2.397 15.062 -9.121 1.00 65.25 124 ASP A C 1
ATOM 996 O O . ASP A 1 124 ? -1.311 14.956 -8.551 1.00 65.25 124 ASP A O 1
ATOM 1000 N N . LYS A 1 125 ? -2.743 16.203 -9.727 1.00 58.00 125 LYS A N 1
ATOM 1001 C CA . LYS A 1 125 ? -1.971 17.457 -9.692 1.00 58.00 125 LYS A CA 1
ATOM 1002 C C . LYS A 1 125 ? -1.899 18.046 -8.276 1.00 58.00 125 LYS A C 1
ATOM 1004 O O . LYS A 1 125 ? -0.916 18.706 -7.952 1.00 58.00 125 LYS A O 1
ATOM 1009 N N . SER A 1 126 ? -2.893 17.763 -7.424 1.00 52.81 126 SER A N 1
ATOM 1010 C CA . SER A 1 126 ? -2.929 18.149 -6.002 1.00 52.81 126 SER A CA 1
ATOM 1011 C C . SER A 1 126 ? -2.470 17.040 -5.031 1.00 52.81 126 SER A C 1
ATOM 1013 O O . SER A 1 126 ? -2.508 17.205 -3.808 1.00 52.81 126 SER A O 1
ATOM 1015 N N . ALA A 1 127 ? -1.946 15.927 -5.569 1.00 65.00 127 ALA A N 1
ATOM 1016 C CA . ALA A 1 127 ? -1.606 14.692 -4.852 1.00 65.00 127 ALA A CA 1
ATOM 1017 C C . ALA A 1 127 ? -0.570 14.829 -3.727 1.00 65.00 127 ALA A C 1
ATOM 1019 O O . ALA A 1 127 ? -0.359 13.869 -2.984 1.00 65.00 127 ALA A O 1
ATOM 1020 N N . SER A 1 128 ? 0.111 15.967 -3.590 1.00 77.56 128 SER A N 1
ATOM 1021 C CA . SER A 1 128 ? 1.230 16.116 -2.654 1.00 77.56 128 SER A CA 1
ATOM 1022 C C . SER A 1 128 ? 0.801 15.920 -1.197 1.00 77.56 128 SER A C 1
ATOM 1024 O O . SER A 1 128 ? 1.487 15.230 -0.444 1.00 77.56 128 SER A O 1
ATOM 1026 N N . SER A 1 129 ? -0.359 16.456 -0.805 1.00 88.56 129 SER A N 1
ATOM 1027 C CA . SER A 1 129 ? -0.849 16.369 0.575 1.00 88.56 129 SER A CA 1
ATOM 1028 C C . SER A 1 129 ? -1.292 14.950 0.942 1.00 88.56 129 SER A C 1
ATOM 1030 O O . SER A 1 129 ? -0.882 14.424 1.979 1.00 88.56 129 SER A O 1
ATOM 1032 N N . LEU A 1 130 ? -2.080 14.302 0.079 1.00 90.75 130 LEU A N 1
ATOM 1033 C CA . LEU A 1 130 ? -2.552 12.936 0.294 1.00 90.75 130 LEU A CA 1
ATOM 1034 C C . LEU A 1 130 ? -1.388 11.944 0.264 1.00 90.75 130 LEU A C 1
ATOM 1036 O O . LEU A 1 130 ? -1.260 11.148 1.191 1.00 90.75 130 LEU A O 1
ATOM 1040 N N . THR A 1 131 ? -0.490 12.057 -0.719 1.00 92.19 131 THR A N 1
ATOM 1041 C CA . THR A 1 131 ? 0.736 11.246 -0.785 1.00 92.19 131 THR A CA 1
ATOM 1042 C C . THR A 1 131 ? 1.546 11.400 0.496 1.00 92.19 131 THR A C 1
ATOM 1044 O O . THR A 1 131 ? 1.920 10.401 1.097 1.00 92.19 131 THR A O 1
ATOM 1047 N N . LYS A 1 132 ? 1.771 12.632 0.976 1.00 92.12 132 LYS A N 1
ATOM 1048 C CA . LYS A 1 132 ? 2.530 12.875 2.212 1.00 92.12 132 LYS A CA 1
ATOM 1049 C C . LYS A 1 132 ? 1.871 12.224 3.429 1.00 92.12 132 LYS A C 1
ATOM 1051 O O . LYS A 1 132 ? 2.567 11.653 4.265 1.00 92.12 132 LYS A O 1
ATOM 1056 N N . ARG A 1 133 ? 0.541 12.285 3.537 1.00 92.75 133 ARG A N 1
ATOM 1057 C CA . ARG A 1 133 ? -0.213 11.660 4.638 1.00 92.75 133 ARG A CA 1
ATOM 1058 C C . ARG A 1 133 ? -0.158 10.136 4.587 1.00 92.75 133 ARG A C 1
ATOM 1060 O O . ARG A 1 133 ? 0.057 9.517 5.626 1.00 92.75 133 ARG A O 1
ATOM 1067 N N . LEU A 1 134 ? -0.332 9.550 3.405 1.00 94.94 134 LEU A N 1
ATOM 1068 C CA . LEU A 1 134 ? -0.228 8.106 3.197 1.00 94.94 134 LEU A CA 1
ATOM 1069 C C . LEU A 1 134 ? 1.199 7.616 3.441 1.00 94.94 134 LEU A C 1
ATOM 1071 O O . LEU A 1 134 ? 1.389 6.631 4.146 1.00 94.94 134 LEU A O 1
ATOM 1075 N N . ASN A 1 135 ? 2.199 8.361 2.967 1.00 95.50 135 ASN A N 1
ATOM 1076 C CA . ASN A 1 135 ? 3.591 8.066 3.263 1.00 95.50 135 ASN A CA 1
ATOM 1077 C C . ASN A 1 135 ? 3.837 8.133 4.771 1.00 95.50 135 ASN A C 1
ATOM 1079 O O . ASN A 1 135 ? 4.352 7.190 5.338 1.00 95.50 135 ASN A O 1
ATOM 1083 N N . GLY A 1 136 ? 3.366 9.167 5.474 1.00 95.00 136 GLY A N 1
ATOM 1084 C CA . GLY A 1 136 ? 3.472 9.231 6.938 1.00 95.00 136 GLY A CA 1
ATOM 1085 C C . GLY A 1 136 ? 2.744 8.096 7.681 1.00 95.00 136 GLY A C 1
ATOM 1086 O O . GLY A 1 136 ? 3.101 7.769 8.815 1.00 95.00 136 GLY A O 1
ATOM 1087 N N . LEU A 1 137 ? 1.728 7.476 7.069 1.00 95.00 137 LEU A N 1
ATOM 1088 C CA . LEU A 1 137 ? 1.073 6.293 7.623 1.00 95.00 137 LEU A CA 1
ATOM 1089 C C . LEU A 1 137 ? 1.955 5.047 7.486 1.00 95.00 137 LEU A C 1
ATOM 1091 O O . LEU A 1 137 ? 2.085 4.333 8.483 1.00 95.00 137 LEU A O 1
ATOM 1095 N N . LEU A 1 138 ? 2.521 4.827 6.293 1.00 96.69 138 LEU A N 1
ATOM 1096 C CA . LEU A 1 138 ? 3.234 3.608 5.886 1.00 96.69 138 LEU A CA 1
ATOM 1097 C C . LEU A 1 138 ? 4.746 3.634 6.163 1.00 96.69 138 LEU A C 1
ATOM 1099 O O . LEU A 1 138 ? 5.342 2.580 6.348 1.00 96.69 138 LEU A O 1
ATOM 1103 N N . GLN A 1 139 ? 5.360 4.817 6.249 1.00 95.88 139 GLN A N 1
ATOM 1104 C CA . GLN A 1 139 ? 6.801 5.002 6.445 1.00 95.88 139 GLN A CA 1
ATOM 1105 C C . GLN A 1 139 ? 7.357 4.254 7.664 1.00 95.88 139 GLN A C 1
ATOM 1107 O O . GLN A 1 139 ? 8.441 3.697 7.534 1.00 95.88 139 GLN A O 1
ATOM 1112 N N . PRO A 1 140 ? 6.678 4.206 8.831 1.00 95.94 140 PRO A N 1
ATOM 1113 C CA . PRO A 1 140 ? 7.196 3.447 9.967 1.00 95.94 140 PRO A CA 1
ATOM 1114 C C . PRO A 1 140 ? 7.344 1.957 9.647 1.00 95.94 140 PRO A C 1
ATOM 1116 O O . PRO A 1 140 ? 8.356 1.365 9.989 1.00 95.94 140 PRO A O 1
ATOM 1119 N N . PHE A 1 141 ? 6.374 1.381 8.932 1.00 95.81 141 PHE A N 1
ATOM 1120 C CA . PHE A 1 141 ? 6.404 -0.027 8.532 1.00 95.81 141 PHE A CA 1
ATOM 1121 C C . PHE A 1 141 ? 7.472 -0.277 7.465 1.00 95.81 141 PHE A C 1
ATOM 1123 O O . PHE A 1 141 ? 8.192 -1.262 7.534 1.00 95.81 141 PHE A O 1
ATOM 1130 N N . TRP A 1 142 ? 7.631 0.671 6.535 1.00 96.12 142 TRP A N 1
ATOM 1131 C CA . TRP A 1 142 ? 8.685 0.638 5.520 1.00 96.12 142 TRP A CA 1
ATOM 1132 C C . TRP A 1 142 ? 10.088 0.677 6.126 1.00 96.12 142 TRP A C 1
ATOM 1134 O O . TRP A 1 142 ? 10.956 -0.083 5.716 1.00 96.12 142 TRP A O 1
ATOM 1144 N N . ALA A 1 143 ? 10.310 1.552 7.109 1.00 94.25 143 ALA A N 1
ATOM 1145 C CA . ALA A 1 143 ? 11.596 1.687 7.788 1.00 94.25 143 ALA A CA 1
ATOM 1146 C C . ALA A 1 143 ? 11.951 0.447 8.623 1.00 94.25 143 ALA A C 1
ATOM 1148 O O . ALA A 1 143 ? 13.125 0.117 8.745 1.00 94.25 143 ALA A O 1
ATOM 1149 N N . SER A 1 144 ? 10.942 -0.229 9.176 1.00 93.62 144 SER A N 1
ATOM 1150 C CA . SER A 1 144 ? 11.090 -1.494 9.903 1.00 93.62 144 SER A CA 1
ATOM 1151 C C . SER A 1 144 ? 11.078 -2.731 8.997 1.00 93.62 144 SER A C 1
ATOM 1153 O O . SER A 1 144 ? 11.189 -3.838 9.507 1.00 93.62 144 SER A O 1
ATOM 1155 N N . GLU A 1 145 ? 10.939 -2.551 7.678 1.00 92.69 145 GLU A N 1
ATOM 1156 C CA . GLU A 1 145 ? 10.848 -3.627 6.681 1.00 92.69 145 GLU A CA 1
ATOM 1157 C C . GLU A 1 145 ? 9.773 -4.681 7.002 1.00 92.69 145 GLU A C 1
ATOM 1159 O O . GLU A 1 145 ? 9.938 -5.874 6.750 1.00 92.69 145 GLU A O 1
ATOM 1164 N N . GLU A 1 146 ? 8.633 -4.229 7.532 1.00 96.12 146 GLU A N 1
ATOM 1165 C CA . GLU A 1 146 ? 7.505 -5.099 7.873 1.00 96.12 146 GLU A CA 1
ATOM 1166 C C . GLU A 1 146 ? 7.003 -5.853 6.640 1.00 96.12 146 GLU A C 1
ATOM 1168 O O . GLU A 1 146 ? 6.942 -5.292 5.538 1.00 96.12 146 GLU A O 1
ATOM 1173 N N . LYS A 1 147 ? 6.585 -7.108 6.819 1.00 92.44 147 LYS A N 1
ATOM 1174 C CA . LYS A 1 147 ? 6.022 -7.900 5.721 1.00 92.44 147 LYS A CA 1
ATOM 1175 C C . LYS A 1 147 ? 4.642 -7.378 5.331 1.00 92.44 147 LYS A C 1
ATOM 1177 O O . LYS A 1 147 ? 3.837 -7.032 6.200 1.00 92.44 147 LYS A O 1
ATOM 1182 N N . ALA A 1 148 ? 4.341 -7.343 4.033 1.00 91.31 148 ALA A N 1
ATOM 1183 C CA . ALA A 1 148 ? 3.086 -6.786 3.529 1.00 91.31 148 ALA A CA 1
ATOM 1184 C C . ALA A 1 148 ? 1.836 -7.419 4.170 1.00 91.31 148 ALA A C 1
ATOM 1186 O O . ALA A 1 148 ? 0.884 -6.704 4.484 1.00 91.31 148 ALA A O 1
ATOM 1187 N N . GLU A 1 149 ? 1.852 -8.725 4.450 1.00 89.81 149 GLU A N 1
ATOM 1188 C CA . GLU A 1 149 ? 0.737 -9.444 5.078 1.00 89.81 149 GLU A CA 1
ATOM 1189 C C . GLU A 1 149 ? 0.389 -8.872 6.464 1.00 89.81 149 GLU A C 1
ATOM 1191 O O . GLU A 1 149 ? -0.781 -8.793 6.842 1.00 89.81 149 GLU A O 1
ATOM 1196 N N . GLN A 1 150 ? 1.399 -8.407 7.206 1.00 92.06 150 GLN A N 1
ATOM 1197 C CA . GLN A 1 150 ? 1.267 -7.905 8.577 1.00 92.06 150 GLN A CA 1
ATOM 1198 C C . GLN A 1 150 ? 0.802 -6.443 8.628 1.00 92.06 150 GLN A C 1
ATOM 1200 O O . GLN A 1 150 ? 0.155 -6.018 9.590 1.00 92.06 150 GLN A O 1
ATOM 1205 N N . VAL A 1 151 ? 1.076 -5.663 7.577 1.00 92.62 151 VAL A N 1
ATOM 1206 C CA . VAL A 1 151 ? 0.782 -4.221 7.529 1.00 92.62 151 VAL A CA 1
ATOM 1207 C C . VAL A 1 151 ? -0.712 -3.926 7.697 1.00 92.62 151 VAL A C 1
ATOM 1209 O O . VAL A 1 151 ? -1.074 -2.919 8.311 1.00 92.62 151 VAL A O 1
ATOM 1212 N N . SER A 1 152 ? -1.594 -4.806 7.213 1.00 92.50 152 SER A N 1
ATOM 1213 C CA . SER A 1 152 ? -3.049 -4.659 7.362 1.00 92.50 152 SER A CA 1
ATOM 1214 C C . SER A 1 152 ? -3.470 -4.543 8.838 1.00 92.50 152 SER A C 1
ATOM 1216 O O . SER A 1 152 ? -4.119 -3.565 9.228 1.00 92.50 152 SER A O 1
ATOM 1218 N N . GLY A 1 153 ? -3.029 -5.488 9.674 1.00 90.56 153 GLY A N 1
ATOM 1219 C CA . GLY A 1 153 ? -3.285 -5.517 11.113 1.00 90.56 153 GLY A CA 1
ATOM 1220 C C . GLY A 1 153 ? -2.690 -4.305 11.826 1.00 90.56 153 GLY A C 1
ATOM 1221 O O . GLY A 1 153 ? -3.374 -3.654 12.618 1.00 90.56 153 GLY A O 1
ATOM 1222 N N . LEU A 1 154 ? -1.465 -3.917 11.465 1.00 93.19 154 LEU A N 1
ATOM 1223 C CA . LEU A 1 154 ? -0.781 -2.758 12.047 1.00 93.19 154 LEU A CA 1
ATOM 1224 C C . LEU A 1 154 ? -1.498 -1.432 11.742 1.00 93.19 154 LEU A C 1
ATOM 1226 O O . LEU A 1 154 ? -1.625 -0.567 12.617 1.00 93.19 154 LEU A O 1
ATOM 1230 N N . ILE A 1 155 ? -2.014 -1.257 10.520 1.00 92.69 155 ILE A N 1
ATOM 1231 C CA . ILE A 1 155 ? -2.832 -0.091 10.157 1.00 92.69 155 ILE A CA 1
ATOM 1232 C C . ILE A 1 155 ? -4.130 -0.088 10.967 1.00 92.69 155 ILE A C 1
ATOM 1234 O O . ILE A 1 155 ? -4.485 0.946 11.540 1.00 92.69 155 ILE A O 1
ATOM 1238 N N . ILE A 1 156 ? -4.825 -1.227 11.044 1.00 91.38 156 ILE A N 1
ATOM 1239 C CA . ILE A 1 156 ? -6.075 -1.371 11.802 1.00 91.38 156 ILE A CA 1
ATOM 1240 C C . ILE A 1 156 ? -5.858 -1.008 13.271 1.00 91.38 156 ILE A C 1
ATOM 1242 O O . ILE A 1 156 ? -6.617 -0.209 13.823 1.00 91.38 156 ILE A O 1
ATOM 1246 N N . GLU A 1 157 ? -4.811 -1.532 13.903 1.00 90.81 157 GLU A N 1
ATOM 1247 C CA . GLU A 1 157 ? -4.467 -1.197 15.282 1.00 90.81 157 GLU A CA 1
ATOM 1248 C C . GLU A 1 157 ? -4.198 0.293 15.467 1.00 90.81 157 GLU A C 1
ATOM 1250 O O . GLU A 1 157 ? -4.713 0.910 16.401 1.00 90.81 157 GLU A O 1
ATOM 1255 N N . LYS A 1 158 ? -3.411 0.893 14.571 1.00 90.06 158 LYS A N 1
ATOM 1256 C CA . LYS A 1 158 ? -3.088 2.322 14.621 1.00 90.06 158 LYS A CA 1
ATOM 1257 C C . LYS A 1 158 ? -4.344 3.181 14.480 1.00 90.06 158 LYS A C 1
ATOM 1259 O O . LYS A 1 158 ? -4.451 4.208 15.148 1.00 90.06 158 LYS A O 1
ATOM 1264 N N . LEU A 1 159 ? -5.306 2.763 13.657 1.00 88.19 159 LEU A N 1
ATOM 1265 C CA . LEU A 1 159 ? -6.600 3.434 13.507 1.00 88.19 159 LEU A CA 1
ATOM 1266 C C . LEU A 1 159 ? -7.497 3.245 14.737 1.00 88.19 159 LEU A C 1
ATOM 1268 O O . LEU A 1 159 ? -8.131 4.209 15.161 1.00 88.19 159 LEU A O 1
ATOM 1272 N N . LYS A 1 160 ? -7.509 2.055 15.354 1.00 86.38 160 LYS A N 1
ATOM 1273 C CA . LYS A 1 160 ? -8.223 1.795 16.618 1.00 86.38 160 LYS A CA 1
ATOM 1274 C C . LYS A 1 160 ? -7.659 2.637 17.769 1.00 86.38 160 LYS A C 1
ATOM 1276 O O . LYS A 1 160 ? -8.427 3.243 18.502 1.00 86.38 160 LYS A O 1
ATOM 1281 N N . LYS A 1 161 ? -6.329 2.745 17.880 1.00 83.69 161 LYS A N 1
ATOM 1282 C CA . LYS A 1 161 ? -5.634 3.563 18.896 1.00 83.69 161 LYS A CA 1
ATOM 1283 C C . LYS A 1 161 ? -5.852 5.069 18.695 1.00 83.69 161 LYS A C 1
ATOM 1285 O O . LYS A 1 161 ? -5.872 5.821 19.663 1.00 83.69 161 LYS A O 1
ATOM 1290 N N . LYS A 1 162 ? -5.994 5.518 17.441 1.00 76.44 162 LYS A N 1
ATOM 1291 C CA . LYS A 1 162 ? -6.249 6.926 17.087 1.00 76.44 162 LYS A CA 1
ATOM 1292 C C . LYS A 1 162 ? -7.705 7.340 17.170 1.00 76.44 162 LYS A C 1
ATOM 1294 O O . LYS A 1 162 ? -7.956 8.545 17.200 1.00 76.44 162 LYS A O 1
ATOM 1299 N N . GLN A 1 163 ? -8.654 6.402 17.162 1.00 63.91 163 GLN A N 1
ATOM 1300 C CA . GLN A 1 163 ? -10.008 6.768 17.537 1.00 63.91 163 GLN A CA 1
ATOM 1301 C C . GLN A 1 163 ? -9.899 7.330 18.950 1.00 63.91 163 GLN A C 1
ATOM 1303 O O . GLN A 1 163 ? -9.460 6.595 19.838 1.00 63.91 163 GLN A O 1
ATOM 1308 N N . PRO A 1 164 ? -10.234 8.620 19.175 1.00 53.16 164 PRO A N 1
ATOM 1309 C CA . PRO A 1 164 ? -10.407 9.069 20.537 1.00 53.16 164 PRO A CA 1
ATOM 1310 C C . PRO A 1 164 ? -11.367 8.053 21.122 1.00 53.16 164 PRO A C 1
ATOM 1312 O O . PRO A 1 164 ? -12.413 7.796 20.515 1.00 53.16 164 PRO A O 1
ATOM 1315 N N . SER A 1 165 ? -10.966 7.426 22.229 1.00 50.22 165 SER A N 1
ATOM 1316 C CA . SER A 1 165 ? -11.922 6.830 23.138 1.00 50.22 165 SER A CA 1
ATOM 1317 C C . SER A 1 165 ? -13.009 7.885 23.239 1.00 50.22 165 SER A C 1
ATOM 1319 O O . SER A 1 165 ? -12.814 8.945 23.842 1.00 50.22 165 SER A O 1
ATOM 1321 N N . ARG A 1 166 ? -14.119 7.684 22.522 1.00 46.75 166 ARG A N 1
ATOM 1322 C CA . ARG A 1 166 ? -15.350 8.361 22.843 1.00 46.75 166 ARG A CA 1
ATOM 1323 C C . ARG A 1 166 ? -15.664 7.714 24.174 1.00 46.75 166 ARG A C 1
ATOM 1325 O O . ARG A 1 166 ? -16.400 6.739 24.241 1.00 46.75 166 ARG A O 1
ATOM 1332 N N . SER A 1 167 ? -15.028 8.239 25.220 1.00 40.09 167 SER A N 1
ATOM 1333 C CA . SER A 1 167 ? -15.640 8.382 26.511 1.00 40.09 167 SER A CA 1
ATOM 1334 C C . SER A 1 167 ? -16.924 9.123 26.186 1.00 40.09 167 SER A C 1
ATOM 1336 O O . SER A 1 167 ? -16.988 10.350 26.123 1.00 40.09 167 SER A O 1
ATOM 1338 N N . SER A 1 168 ? -17.937 8.345 25.813 1.00 45.59 168 SER A N 1
ATOM 1339 C CA . SER A 1 168 ? -19.297 8.649 26.161 1.00 45.59 168 SER A CA 1
ATOM 1340 C C . SER A 1 168 ? -19.187 8.847 27.661 1.00 45.59 168 SER A C 1
ATOM 1342 O O . SER A 1 168 ? -19.103 7.873 28.401 1.00 45.59 168 SER A O 1
ATOM 1344 N N . SER A 1 169 ? -18.994 10.087 28.115 1.00 41.28 169 SER A N 1
ATOM 1345 C CA . SER A 1 169 ? -19.145 10.380 29.526 1.00 41.28 169 SER A CA 1
ATOM 1346 C C . SER A 1 169 ? -20.608 10.074 29.780 1.00 41.28 169 SER A C 1
ATOM 1348 O O . SER A 1 169 ? -21.476 10.861 29.395 1.00 41.28 169 SER A O 1
ATOM 1350 N N . TRP A 1 170 ? -20.864 8.868 30.279 1.00 43.28 170 TRP A N 1
ATOM 1351 C CA . TRP A 1 170 ? -22.159 8.400 30.721 1.00 43.28 170 TRP A CA 1
ATOM 1352 C C . TRP A 1 170 ? -22.561 9.322 31.863 1.00 43.28 170 TRP A C 1
ATOM 1354 O O . TRP A 1 170 ? -22.234 9.088 33.020 1.00 43.28 170 TRP A O 1
ATOM 1364 N N . LYS A 1 171 ? -23.186 10.446 31.530 1.00 45.53 171 LYS A N 1
ATOM 1365 C CA . LYS A 1 171 ? -23.898 11.232 32.518 1.00 45.53 171 LYS A CA 1
ATOM 1366 C C . LYS A 1 171 ? -25.272 10.604 32.601 1.00 45.53 171 LYS A C 1
ATOM 1368 O O . LYS A 1 171 ? -26.151 10.925 31.809 1.00 45.53 171 LYS A O 1
ATOM 1373 N N . ILE A 1 172 ? -25.406 9.649 33.515 1.00 45.22 172 ILE A N 1
ATOM 1374 C CA . ILE A 1 172 ? -26.713 9.298 34.056 1.00 45.22 172 ILE A CA 1
ATOM 1375 C C . ILE A 1 172 ? -27.191 10.592 34.715 1.00 45.22 172 ILE A C 1
ATOM 1377 O O . ILE A 1 172 ? -26.598 11.032 35.697 1.00 45.22 172 ILE A O 1
ATOM 1381 N N . ALA A 1 173 ? -28.140 11.279 34.084 1.00 42.00 173 ALA A N 1
ATOM 1382 C CA . ALA A 1 173 ? -28.757 12.449 34.682 1.00 42.00 173 ALA A CA 1
ATOM 1383 C C . ALA A 1 173 ? -29.571 11.959 35.890 1.00 42.00 173 ALA A C 1
ATOM 1385 O O . ALA A 1 173 ? -30.528 11.213 35.718 1.00 42.00 173 ALA A O 1
ATOM 1386 N N . ASP A 1 174 ? -29.076 12.286 37.082 1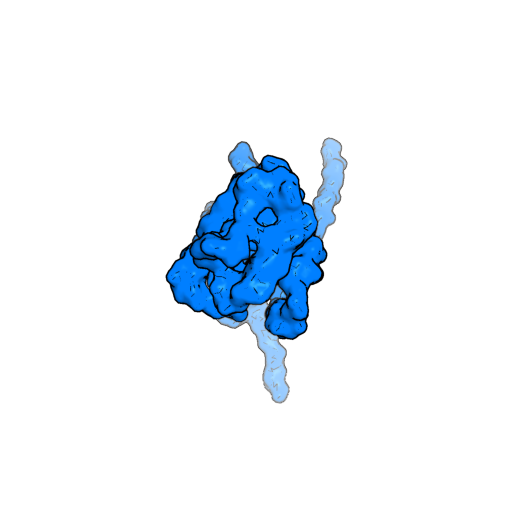.00 48.78 174 ASP A N 1
ATOM 1387 C CA . ASP A 1 174 ? -29.675 12.209 38.418 1.00 48.78 174 ASP A CA 1
ATOM 1388 C C . ASP A 1 174 ? -30.808 11.187 38.679 1.00 48.78 174 ASP A C 1
ATOM 1390 O O . ASP A 1 174 ? -31.975 11.400 38.371 1.00 48.78 174 ASP A O 1
ATOM 1394 N N . GLN A 1 175 ? -30.392 10.122 39.385 1.00 53.19 175 GLN A N 1
ATOM 1395 C CA . GLN A 1 175 ? -30.843 9.649 40.714 1.00 53.19 175 GLN A CA 1
ATOM 1396 C C . GLN A 1 175 ? -31.959 8.610 40.985 1.00 53.19 175 GLN A C 1
ATOM 1398 O O . GLN A 1 175 ? -31.882 8.039 42.071 1.00 53.19 175 GLN A O 1
ATOM 1403 N N . PRO A 1 176 ? -32.888 8.211 40.095 1.00 52.66 176 PRO A N 1
ATOM 1404 C CA . PRO A 1 176 ? -33.656 6.972 40.338 1.00 52.66 176 PRO A CA 1
ATOM 1405 C C . PRO A 1 176 ? -32.991 5.729 39.729 1.00 52.66 176 PRO A C 1
ATOM 1407 O O . PRO A 1 176 ? -32.858 4.697 40.378 1.00 52.66 176 PRO A O 1
ATOM 1410 N N . ALA A 1 177 ? -32.506 5.845 38.489 1.00 50.41 177 ALA A N 1
ATOM 1411 C CA . ALA A 1 177 ? -32.066 4.704 37.683 1.00 50.41 177 ALA A CA 1
ATOM 1412 C C . ALA A 1 177 ? -30.706 4.112 38.111 1.00 50.41 177 ALA A C 1
ATOM 1414 O O . ALA A 1 177 ? -30.420 2.949 37.843 1.00 50.41 177 ALA A O 1
ATOM 1415 N N . ALA A 1 178 ? -29.858 4.900 38.781 1.00 51.34 178 ALA A N 1
ATOM 1416 C CA . ALA A 1 178 ? -28.561 4.430 39.274 1.00 51.34 178 ALA A CA 1
ATOM 1417 C C . ALA A 1 178 ? -28.706 3.424 40.431 1.00 51.34 178 ALA A C 1
ATOM 1419 O O . ALA A 1 178 ? -27.948 2.461 40.490 1.00 51.34 178 ALA A O 1
ATOM 1420 N N . ASN A 1 179 ? -29.719 3.598 41.287 1.00 54.94 179 ASN A N 1
ATOM 1421 C CA . ASN A 1 179 ? -29.982 2.699 42.414 1.00 54.94 179 ASN A CA 1
ATOM 1422 C C . ASN A 1 179 ? -30.572 1.353 41.951 1.00 54.94 179 ASN A C 1
ATOM 1424 O O . ASN A 1 179 ? -30.309 0.321 42.557 1.00 54.94 179 ASN A O 1
ATOM 1428 N N . GLU A 1 180 ? -31.329 1.338 40.849 1.00 53.62 180 GLU A N 1
ATOM 1429 C CA . GLU A 1 180 ? -31.848 0.095 40.254 1.00 53.62 180 GLU A CA 1
ATOM 1430 C C . GLU A 1 180 ? -30.758 -0.722 39.543 1.00 53.62 180 GLU A C 1
ATOM 1432 O O . GLU A 1 180 ? -30.852 -1.946 39.465 1.00 53.62 180 GLU A O 1
ATOM 1437 N N . LEU A 1 181 ? -29.692 -0.067 39.065 1.00 52.03 181 LEU A N 1
ATOM 1438 C CA . LEU A 1 181 ? -28.542 -0.734 38.448 1.00 52.03 181 LEU A CA 1
ATOM 1439 C C . LEU A 1 181 ? -27.674 -1.492 39.470 1.00 52.03 181 LEU A C 1
ATOM 1441 O O . LEU A 1 181 ? -27.087 -2.511 39.113 1.00 52.03 181 LEU A O 1
ATOM 1445 N N . GLU A 1 182 ? -27.604 -1.038 40.728 1.00 53.19 182 GLU A N 1
ATOM 1446 C CA . GLU A 1 182 ? -26.867 -1.733 41.803 1.00 53.19 182 GLU A CA 1
ATOM 1447 C C . GLU A 1 182 ? -27.539 -3.045 42.246 1.00 53.19 182 GLU A C 1
ATOM 1449 O O . GLU A 1 182 ? -26.879 -3.917 42.809 1.00 53.19 182 GLU A O 1
ATOM 1454 N N . LEU A 1 183 ? -28.829 -3.229 41.943 1.00 53.62 183 LEU A N 1
ATOM 1455 C CA . LEU A 1 183 ? -29.589 -4.452 42.236 1.00 53.62 183 LEU A CA 1
ATOM 1456 C C . LEU A 1 183 ? -29.472 -5.521 41.131 1.00 53.62 183 LEU A C 1
ATOM 1458 O O . LEU A 1 183 ? -30.036 -6.612 41.259 1.00 53.62 183 LEU A O 1
ATOM 1462 N N . ILE A 1 184 ? -28.735 -5.240 40.049 1.00 54.53 184 ILE A N 1
ATOM 1463 C CA . ILE A 1 184 ? -28.558 -6.165 38.926 1.00 54.53 184 ILE A CA 1
ATOM 1464 C C . ILE A 1 184 ? -27.609 -7.291 39.330 1.00 54.53 184 ILE A C 1
ATOM 1466 O O . ILE A 1 184 ? -26.392 -7.135 39.418 1.00 54.53 184 ILE A O 1
ATOM 1470 N N . THR A 1 185 ? -28.183 -8.469 39.530 1.00 55.44 185 THR A N 1
ATOM 1471 C CA . THR A 1 185 ? -27.457 -9.730 39.698 1.00 55.44 185 THR A CA 1
ATOM 1472 C C . THR A 1 185 ? -27.335 -10.460 38.357 1.00 55.44 185 THR A C 1
ATOM 1474 O O . THR A 1 185 ? -28.009 -10.136 37.382 1.00 55.44 185 THR A O 1
ATOM 1477 N N . HIS A 1 186 ? -26.525 -11.519 38.297 1.00 54.19 186 HIS A N 1
ATOM 1478 C CA . HIS A 1 186 ? -26.343 -12.368 37.106 1.00 54.19 186 HIS A CA 1
ATOM 1479 C C . HIS A 1 186 ? -27.637 -13.041 36.577 1.00 54.19 186 HIS A C 1
ATOM 1481 O O . HIS A 1 186 ? -27.589 -13.707 35.547 1.00 54.19 186 HIS A O 1
ATOM 1487 N N . ARG A 1 187 ? -28.782 -12.869 37.259 1.00 52.88 187 ARG A N 1
ATOM 1488 C CA . ARG A 1 187 ? -30.104 -13.429 36.919 1.00 52.88 187 ARG A CA 1
ATOM 1489 C C . ARG A 1 187 ? -31.134 -12.404 36.433 1.00 52.88 187 ARG A C 1
ATOM 1491 O O . ARG A 1 187 ? -32.288 -12.754 36.201 1.00 52.88 187 ARG A O 1
ATOM 1498 N N . THR A 1 188 ? -30.743 -11.144 36.260 1.00 54.69 188 THR A N 1
ATOM 1499 C CA . THR A 1 188 ? -31.658 -10.088 35.800 1.00 54.69 188 THR A CA 1
ATOM 1500 C C . THR A 1 188 ? -31.345 -9.678 34.367 1.00 54.69 188 THR A C 1
ATOM 1502 O O . THR A 1 188 ? -30.206 -9.374 34.016 1.00 54.69 188 THR A O 1
ATOM 1505 N N . SER A 1 189 ? -32.371 -9.675 33.516 1.00 53.19 189 SER A N 1
ATOM 1506 C CA . SER A 1 189 ? -32.313 -9.031 32.209 1.00 53.19 189 SER A CA 1
ATOM 1507 C C . SER A 1 189 ? -32.737 -7.581 32.381 1.00 53.19 189 SER A C 1
ATOM 1509 O O . SER A 1 189 ? -33.735 -7.298 33.040 1.00 53.19 189 SER A O 1
ATOM 1511 N N . VAL A 1 190 ? -31.975 -6.650 31.817 1.00 59.16 190 VAL A N 1
ATOM 1512 C CA . VAL A 1 190 ? -32.257 -5.223 31.970 1.00 59.16 190 VAL A CA 1
ATOM 1513 C C . VAL A 1 190 ? -32.543 -4.608 30.614 1.00 59.16 190 VAL A C 1
ATOM 1515 O O . VAL A 1 190 ? -31.723 -4.657 29.696 1.00 59.16 190 VAL A O 1
ATOM 1518 N N . THR A 1 191 ? -33.724 -4.011 30.497 1.00 59.25 191 THR A N 1
ATOM 1519 C CA . THR A 1 191 ? -34.138 -3.238 29.331 1.00 59.25 191 THR A CA 1
ATOM 1520 C C . THR A 1 191 ? -33.931 -1.762 29.622 1.00 59.25 191 THR A C 1
ATOM 1522 O O . THR A 1 191 ? -34.611 -1.182 30.462 1.00 59.25 191 THR A O 1
ATOM 1525 N N . VAL A 1 192 ? -32.997 -1.140 28.906 1.00 65.25 192 VAL A N 1
ATOM 1526 C CA . VAL A 1 192 ? -32.705 0.292 29.030 1.00 65.25 192 VAL A CA 1
ATOM 1527 C C . VAL A 1 192 ? -33.386 1.040 27.887 1.00 65.25 192 VAL A C 1
ATOM 1529 O O . VAL A 1 192 ? -33.049 0.824 26.720 1.00 65.25 192 VAL A O 1
ATOM 1532 N N . LYS A 1 193 ? -34.314 1.951 28.198 1.00 68.50 193 LYS A N 1
ATOM 1533 C CA . LYS A 1 193 ? -34.829 2.919 27.221 1.00 68.50 193 LYS A CA 1
ATOM 1534 C C . LYS A 1 193 ? -33.989 4.184 27.294 1.00 68.50 193 LYS A C 1
ATOM 1536 O O . LYS A 1 193 ? -33.989 4.894 28.299 1.00 68.50 193 LYS A O 1
ATOM 1541 N N . ALA A 1 194 ? -33.291 4.479 26.205 1.00 70.38 194 ALA A N 1
ATOM 1542 C CA . ALA A 1 194 ? -32.463 5.669 26.081 1.00 70.38 194 ALA A CA 1
ATOM 1543 C C . ALA A 1 194 ? -32.825 6.475 24.831 1.00 70.38 194 ALA A C 1
ATOM 1545 O O . ALA A 1 194 ? -33.239 5.919 23.813 1.00 70.38 194 ALA A O 1
ATOM 1546 N N . ILE A 1 195 ? -32.633 7.790 24.909 1.00 70.81 195 ILE A N 1
ATOM 1547 C CA . ILE A 1 195 ? -32.748 8.721 23.789 1.00 70.81 195 ILE A CA 1
ATOM 1548 C C . ILE A 1 195 ? -31.357 9.191 23.386 1.00 70.81 195 ILE A C 1
ATOM 1550 O O . ILE A 1 195 ? -30.542 9.571 24.223 1.00 70.81 195 ILE A O 1
ATOM 1554 N N . VAL A 1 196 ? -31.106 9.206 22.080 1.00 70.31 196 VAL A N 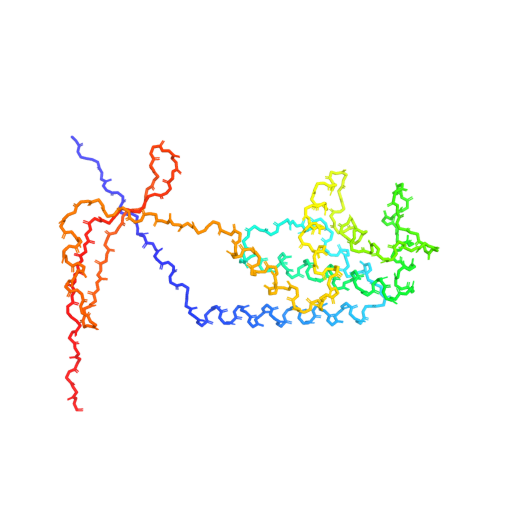1
ATOM 1555 C CA . VAL A 1 196 ? -29.883 9.760 21.499 1.00 70.31 196 VAL A CA 1
ATOM 1556 C C . VAL A 1 196 ? -30.216 11.104 20.874 1.00 70.31 196 VAL A C 1
ATOM 1558 O O . VAL A 1 196 ? -31.015 11.168 19.942 1.00 70.31 196 VAL A O 1
ATOM 1561 N N . HIS A 1 197 ? -29.613 12.180 21.364 1.00 69.19 197 HIS A N 1
ATOM 1562 C CA . HIS A 1 197 ? -29.812 13.525 20.825 1.00 69.19 197 HIS A CA 1
ATOM 1563 C C . HIS A 1 197 ? -28.482 14.278 20.711 1.00 69.19 197 HIS A C 1
ATOM 1565 O O . HIS A 1 197 ? -27.435 13.769 21.105 1.00 69.19 197 HIS A O 1
ATOM 1571 N N . LYS A 1 198 ? -28.484 15.473 20.110 1.00 67.44 198 LYS A N 1
ATOM 1572 C CA . LYS A 1 198 ? -27.319 16.368 20.130 1.00 67.44 198 LYS A CA 1
ATOM 1573 C C . LYS A 1 198 ? -27.535 17.468 21.159 1.00 67.44 198 LYS A C 1
ATOM 1575 O O . LYS A 1 198 ? -28.595 18.084 21.159 1.00 67.44 198 LYS A O 1
ATOM 1580 N N . ASP A 1 199 ? -26.541 17.715 22.006 1.00 69.31 199 ASP A N 1
ATOM 1581 C CA . ASP A 1 199 ? -26.571 18.850 22.926 1.00 69.31 199 ASP A CA 1
ATOM 1582 C C . ASP A 1 199 ? -26.421 20.186 22.180 1.00 69.31 199 ASP A C 1
ATOM 1584 O O . ASP A 1 199 ? -26.118 20.238 20.984 1.00 69.31 199 ASP A O 1
ATOM 1588 N N . ALA A 1 200 ? -26.583 21.293 22.909 1.00 63.97 200 ALA A N 1
ATOM 1589 C CA . ALA A 1 200 ? -26.416 22.649 22.383 1.00 63.97 200 ALA A CA 1
ATOM 1590 C C . ALA A 1 200 ? -25.012 22.926 21.798 1.00 63.97 200 ALA A C 1
ATOM 1592 O O . ALA A 1 200 ? -24.820 23.917 21.099 1.00 63.97 200 ALA A O 1
ATOM 1593 N N . LYS A 1 201 ? -24.023 22.060 22.063 1.00 67.50 201 LYS A N 1
ATOM 1594 C CA . LYS A 1 201 ? -22.651 22.132 21.536 1.00 67.50 201 LYS A CA 1
ATOM 1595 C C . LYS A 1 201 ? -22.419 21.153 20.375 1.00 67.50 201 LYS A C 1
ATOM 1597 O O . LYS A 1 201 ? -21.284 20.985 19.930 1.00 67.50 201 LYS A O 1
ATOM 1602 N N . GLY A 1 202 ? -23.470 20.500 19.879 1.00 60.62 202 GLY A N 1
ATOM 1603 C CA . GLY A 1 202 ? -23.422 19.559 18.763 1.00 60.62 202 GLY A CA 1
ATOM 1604 C C . GLY A 1 202 ? -22.831 18.186 19.101 1.00 60.62 202 GLY A C 1
ATOM 1605 O O . GLY A 1 202 ? -22.601 17.392 18.179 1.00 60.62 202 GLY A O 1
ATOM 1606 N N . LYS A 1 203 ? -22.588 17.877 20.381 1.00 59.97 203 LYS A N 1
ATOM 1607 C CA . LYS A 1 203 ? -22.123 16.560 20.832 1.00 59.97 203 LYS A CA 1
ATOM 1608 C C . LYS A 1 203 ? -23.298 15.599 20.927 1.00 59.97 203 LYS A C 1
ATOM 1610 O O . LYS A 1 203 ? -24.359 15.962 21.416 1.00 59.97 203 LYS A O 1
ATOM 1615 N N . THR A 1 204 ? -23.104 14.360 20.482 1.00 60.00 204 THR A N 1
ATOM 1616 C CA . THR A 1 204 ? -24.100 13.300 20.672 1.00 60.00 204 THR A CA 1
ATOM 1617 C C . THR A 1 204 ? -24.166 12.921 22.151 1.00 60.00 204 THR A C 1
ATOM 1619 O O . THR A 1 204 ? -23.172 12.461 22.712 1.00 60.00 204 THR A O 1
ATO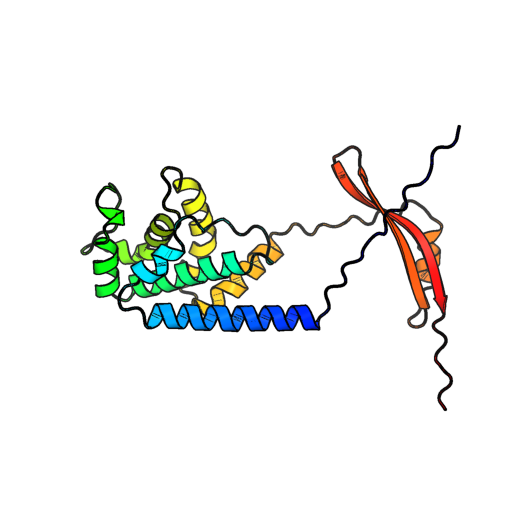M 1622 N N . VAL A 1 205 ? -25.333 13.104 22.757 1.00 57.94 205 VAL A N 1
ATOM 1623 C CA . VAL A 1 205 ? -25.666 12.736 24.130 1.00 57.94 205 VAL A CA 1
ATOM 1624 C C . VAL A 1 205 ? -26.625 11.553 24.099 1.00 57.94 205 VAL A C 1
ATOM 1626 O O . VAL A 1 205 ? -27.596 11.539 23.343 1.00 57.94 205 VAL A O 1
ATOM 1629 N N . PHE A 1 206 ? -26.317 10.550 24.914 1.00 61.47 206 PHE A N 1
ATOM 1630 C CA . PHE A 1 206 ? -27.181 9.410 25.186 1.00 61.47 206 PHE A CA 1
ATOM 1631 C C . PHE A 1 206 ? -27.780 9.617 26.574 1.00 61.47 206 PHE A C 1
ATOM 1633 O O . PHE A 1 206 ? -27.049 9.632 27.560 1.00 61.47 206 PHE A O 1
ATOM 1640 N N . GLU A 1 207 ? -29.090 9.803 26.641 1.00 64.62 207 GLU A N 1
ATOM 1641 C CA . GLU A 1 207 ? -29.833 10.034 27.876 1.00 64.62 207 GLU A CA 1
ATOM 1642 C C . GLU A 1 207 ? -30.685 8.803 28.183 1.00 64.62 207 GLU A C 1
ATOM 1644 O O . GLU A 1 207 ? -31.555 8.431 27.394 1.00 64.62 207 GLU A O 1
ATOM 1649 N N . VAL A 1 208 ? -30.417 8.145 29.308 1.00 64.69 208 VAL A N 1
ATOM 1650 C CA . VAL A 1 208 ? -31.207 7.000 29.772 1.00 64.69 208 VAL A CA 1
ATOM 1651 C C . VAL A 1 208 ? -32.460 7.529 30.458 1.00 64.69 208 VAL A C 1
ATOM 1653 O O . VAL A 1 208 ? -32.357 8.263 31.433 1.00 64.69 208 VAL A O 1
ATOM 1656 N N . LYS A 1 209 ? -33.636 7.169 29.941 1.00 65.88 209 LYS A N 1
ATOM 1657 C CA . LYS A 1 209 ? -34.927 7.600 30.491 1.00 65.88 209 LYS A CA 1
ATOM 1658 C C . LYS A 1 209 ? -35.540 6.597 31.450 1.00 65.88 209 LYS A C 1
ATOM 1660 O O . LYS A 1 209 ? -36.251 6.993 32.361 1.00 65.88 209 LYS A O 1
ATOM 1665 N N . GLU A 1 210 ? -35.313 5.314 31.206 1.00 63.50 210 GLU A N 1
ATOM 1666 C CA . GLU A 1 210 ? -35.953 4.244 31.960 1.00 63.50 210 GLU A CA 1
ATOM 1667 C C . GLU A 1 210 ? -35.054 3.014 31.940 1.00 63.50 210 GLU A C 1
ATOM 1669 O O . GLU A 1 210 ? -34.447 2.687 30.913 1.00 63.50 210 GLU A O 1
ATOM 1674 N N . ILE A 1 211 ? -34.986 2.331 33.072 1.00 58.94 211 ILE A N 1
ATOM 1675 C CA . ILE A 1 211 ? -34.342 1.037 33.222 1.00 58.94 211 ILE A CA 1
ATOM 1676 C C . ILE A 1 211 ? -35.424 0.113 33.769 1.00 58.94 211 ILE A C 1
ATOM 1678 O O . ILE A 1 211 ? -36.063 0.433 34.757 1.00 58.94 211 ILE A O 1
ATOM 1682 N N . VAL A 1 212 ? -35.687 -0.994 33.083 1.00 64.69 212 VAL A N 1
ATOM 1683 C CA . VAL A 1 212 ? -36.646 -2.005 33.534 1.00 64.69 212 VAL A CA 1
ATOM 1684 C C . VAL A 1 212 ? -35.878 -3.298 33.719 1.00 64.69 212 VAL A C 1
ATOM 1686 O O . VAL A 1 212 ? -35.413 -3.888 32.741 1.00 64.69 212 VAL A O 1
ATOM 1689 N N . ALA A 1 213 ? -35.718 -3.726 34.967 1.00 58.69 213 ALA A N 1
ATOM 1690 C CA . ALA A 1 213 ? -35.177 -5.036 35.288 1.00 58.69 213 ALA A CA 1
ATOM 1691 C C . ALA A 1 213 ? -36.306 -6.076 35.276 1.00 58.69 213 ALA A C 1
ATOM 1693 O O . ALA A 1 213 ? -37.368 -5.868 35.861 1.00 58.69 213 ALA A O 1
ATOM 1694 N N . SER A 1 214 ? -36.078 -7.202 34.613 1.00 58.81 214 SER A N 1
ATOM 1695 C CA . SER A 1 214 ? -36.938 -8.380 34.665 1.00 58.81 214 SER A CA 1
ATOM 1696 C C . SER A 1 214 ? -36.109 -9.600 35.047 1.00 58.81 214 SER A C 1
ATOM 1698 O O . SER A 1 214 ? -35.011 -9.823 34.530 1.00 58.81 214 SER A O 1
ATOM 1700 N N . GLU A 1 215 ? -36.622 -10.382 35.990 1.00 54.81 215 GLU A N 1
ATOM 1701 C CA . GLU A 1 215 ? -35.982 -11.611 36.442 1.00 54.81 215 GLU A CA 1
ATOM 1702 C C . GLU A 1 215 ? -36.090 -12.673 35.342 1.00 54.81 215 GLU A C 1
ATOM 1704 O O . GLU A 1 215 ? -37.169 -12.916 34.791 1.00 54.81 215 GLU A O 1
ATOM 1709 N N . VAL A 1 216 ? -34.960 -13.272 34.965 1.00 55.22 216 VAL A N 1
ATOM 1710 C CA . VAL A 1 216 ? -34.956 -14.365 33.993 1.00 55.22 216 VAL A CA 1
ATOM 1711 C C . VAL A 1 216 ? -35.417 -15.617 34.730 1.00 55.22 216 VAL A C 1
ATOM 1713 O O . VAL A 1 216 ? -34.632 -16.254 35.426 1.00 55.22 216 VAL A O 1
ATOM 1716 N N . LEU A 1 217 ? -36.700 -15.959 34.593 1.00 51.00 217 LEU A N 1
ATOM 1717 C CA . LEU A 1 217 ? -37.219 -17.259 35.012 1.00 51.00 217 LEU A CA 1
ATOM 1718 C C . LEU A 1 217 ? -36.514 -18.344 34.185 1.00 51.00 217 LEU A C 1
ATOM 1720 O O . LEU A 1 217 ? -36.761 -18.477 32.984 1.00 51.00 217 LEU A O 1
ATOM 1724 N N . GLU A 1 218 ? -35.609 -19.096 34.813 1.00 54.50 218 GLU A N 1
ATOM 1725 C CA . GLU A 1 218 ? -35.096 -20.340 34.237 1.00 54.50 218 GLU A CA 1
ATOM 1726 C C . GLU A 1 218 ? -36.290 -21.284 33.989 1.00 54.50 218 GLU A C 1
ATOM 1728 O O . GLU A 1 218 ? -37.140 -21.434 34.873 1.00 54.50 218 GLU A O 1
ATOM 1733 N N . PRO A 1 219 ? -36.413 -21.912 32.804 1.00 52.47 219 PRO A N 1
ATOM 1734 C CA . PRO A 1 219 ? -37.404 -22.963 32.621 1.00 52.47 219 PRO A CA 1
ATOM 1735 C C . PRO A 1 219 ? -37.090 -24.107 33.601 1.00 52.47 219 PRO A C 1
ATOM 1737 O O . PRO A 1 219 ? -35.911 -24.432 33.770 1.00 52.47 219 PRO A O 1
ATOM 1740 N N . PRO A 1 220 ? -38.099 -24.713 34.259 1.00 43.41 220 PRO A N 1
ATOM 1741 C CA . PRO A 1 220 ? -37.858 -25.808 35.189 1.00 43.41 220 PRO A CA 1
ATOM 1742 C C . PRO A 1 220 ? -37.093 -26.915 34.464 1.00 43.41 220 PRO A C 1
ATOM 1744 O O . PRO A 1 220 ? -37.509 -27.366 33.396 1.00 43.41 220 PRO A O 1
ATOM 1747 N N . LEU A 1 221 ? -35.951 -27.303 35.034 1.00 46.78 221 LEU A N 1
ATOM 1748 C CA . LEU A 1 221 ? -35.197 -28.467 34.589 1.00 46.78 221 LEU A CA 1
ATOM 1749 C C . LEU 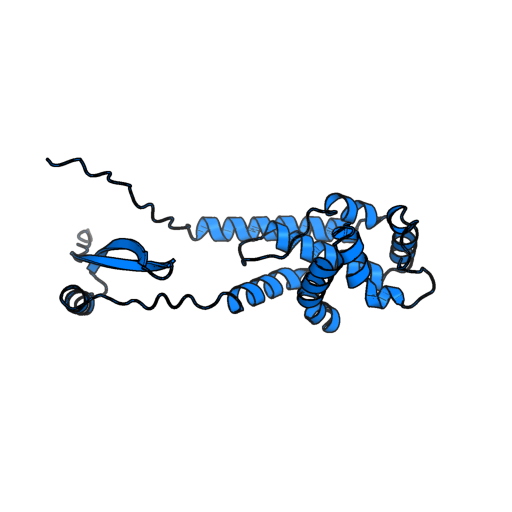A 1 221 ? -36.114 -29.686 34.759 1.00 46.78 221 LEU A C 1
ATOM 1751 O O . LEU A 1 221 ? -36.441 -30.052 35.889 1.00 46.78 221 LEU A O 1
ATOM 1755 N N . LEU A 1 222 ? -36.580 -30.229 33.633 1.00 45.72 222 LEU A N 1
ATOM 1756 C CA . LEU A 1 222 ? -37.265 -31.520 33.553 1.00 45.72 222 LEU A CA 1
ATOM 1757 C C . LEU A 1 222 ? -36.245 -32.657 33.613 1.00 45.72 222 LEU A C 1
ATOM 1759 O O . LEU A 1 222 ? -35.198 -32.532 32.933 1.00 45.72 222 LEU A O 1
#